Protein AF-T0SAV3-F1 (afdb_monomer_lite)

Foldseek 3Di:
DDDDPDPDDDDPPPCVVVVVVVVVVVVVVVCVVPPDDPPPPPPVVVVPDDDDDDDDDDDDDDDDPPPPVVPDDPVRVVVCCVVVVPDDPVRVVVVVVVVVVVVVVVVVVVVVVVCVVVVVVVVVVVVVVVVVVVVVVVVVVVVVVVVVQLVVLLVLCVVVVHHSVCSVVQDDPHSVVSVVVVVVVVVVVVVVVVVVVVVVVVVCVVVPPLNVDDPDDLDQVVPDDPVVLVVCCVSPVPSSVSNVD

Organism: NCBI:txid1234876

InterPro domains:
  IPR025580 Capsid assembly scaffolding protein Gp46 [PF14265] (87-203)

Secondary structure (DSSP, 8-state):
-----------TTSSHHHHHHHHHHHHHHHHHHHSS------GGGGT-SS------------PPP---GGG--HHHHHHHHHHHT---HHHHHHHHHHHHHHHHHHHHHHHHHHHHHHHHHHHHHHHHHHHHHHHHHHHHHHHHHHHHHHHHHHHHHHHTT--GGGGGG---SSHHHHHHHHHHHHHHHHHHHHHHHHHHHHHHHHS-TTTTS-SSS---GGGS-HHHHHHHHHH-HHHHHHH--

pLDDT: mean 70.03, std 15.67, range [27.62, 93.19]

Structure (mmCIF, N/CA/C/O backbone):
data_AF-T0SAV3-F1
#
_entry.id   AF-T0SAV3-F1
#
loop_
_atom_site.group_PDB
_atom_site.id
_atom_site.type_symbol
_atom_site.label_atom_id
_atom_site.label_alt_id
_atom_site.label_comp_id
_atom_site.label_asym_id
_atom_site.label_entity_id
_atom_site.label_seq_id
_atom_site.pdbx_PDB_ins_code
_atom_site.Cartn_x
_atom_site.Cartn_y
_atom_site.Cartn_z
_atom_site.occupancy
_atom_site.B_iso_or_equiv
_atom_site.auth_seq_id
_atom_site.auth_comp_id
_atom_site.auth_asym_id
_atom_site.auth_atom_id
_atom_site.pdbx_PDB_model_num
ATOM 1 N N . MET A 1 1 ? -13.017 51.817 29.948 1.00 38.75 1 MET A N 1
ATOM 2 C CA . MET A 1 1 ? -13.031 50.811 28.858 1.00 38.75 1 MET A CA 1
ATOM 3 C C . MET A 1 1 ? -13.443 49.477 29.473 1.00 38.75 1 MET A C 1
ATOM 5 O O . MET A 1 1 ? -12.659 48.890 30.193 1.00 38.75 1 MET A O 1
ATOM 9 N N . SER A 1 2 ? -14.745 49.240 29.625 1.00 41.31 2 SER A N 1
ATOM 10 C CA . SER A 1 2 ? -15.648 48.499 28.721 1.00 41.31 2 SER A CA 1
ATOM 11 C C . SER A 1 2 ? -15.363 46.994 28.669 1.00 41.31 2 SER A C 1
ATOM 13 O O . SER A 1 2 ? -14.492 46.542 27.931 1.00 41.31 2 SER A O 1
ATOM 15 N N . LYS A 1 3 ? -16.150 46.262 29.469 1.00 46.09 3 LYS A N 1
ATOM 16 C CA . LYS A 1 3 ? -16.328 44.805 29.471 1.00 46.09 3 LYS A CA 1
ATOM 17 C C . LYS A 1 3 ? -16.738 44.312 28.081 1.00 46.09 3 LYS A C 1
ATOM 19 O O . LYS A 1 3 ? -17.544 44.978 27.432 1.00 46.09 3 LYS A O 1
ATOM 24 N N . ARG A 1 4 ? -16.239 43.145 27.672 1.00 42.16 4 ARG A N 1
ATOM 25 C CA . ARG A 1 4 ? -16.839 42.305 26.627 1.00 42.16 4 ARG A CA 1
ATOM 26 C C . ARG A 1 4 ? -16.693 40.841 27.029 1.00 42.16 4 ARG A C 1
ATOM 28 O O . ARG A 1 4 ? -15.650 40.233 26.817 1.00 42.16 4 ARG A O 1
ATOM 35 N N . ASP A 1 5 ? -17.750 40.345 27.659 1.00 45.53 5 ASP A N 1
ATOM 36 C CA . ASP A 1 5 ? -18.072 38.930 27.777 1.00 45.53 5 ASP A CA 1
ATOM 37 C C . ASP A 1 5 ? -18.790 38.533 26.481 1.00 45.53 5 ASP A C 1
ATOM 39 O O . ASP A 1 5 ? -19.964 38.849 26.304 1.00 45.53 5 ASP A O 1
ATOM 43 N N . ASP A 1 6 ? -18.083 37.886 25.556 1.00 43.38 6 ASP A N 1
ATOM 44 C CA . ASP A 1 6 ? -18.657 37.390 24.300 1.00 43.38 6 ASP A CA 1
ATOM 45 C C . ASP A 1 6 ? -18.672 35.850 24.303 1.00 43.38 6 ASP A C 1
ATOM 47 O O . ASP A 1 6 ? -17.954 35.199 23.544 1.00 43.38 6 ASP A O 1
ATOM 51 N N . THR A 1 7 ? -19.511 35.235 25.144 1.00 46.81 7 THR A N 1
ATOM 52 C CA . THR A 1 7 ? -19.931 33.838 24.946 1.00 46.81 7 THR A CA 1
ATOM 53 C C . THR A 1 7 ? -21.217 33.827 24.127 1.00 46.81 7 THR A C 1
ATOM 55 O O . THR A 1 7 ? -22.335 33.957 24.621 1.00 46.81 7 THR A O 1
ATOM 58 N N . LYS A 1 8 ? -21.044 33.696 22.809 1.00 46.84 8 LYS A N 1
ATOM 59 C CA . LYS A 1 8 ? -22.135 33.462 21.861 1.00 46.84 8 LYS A CA 1
ATOM 60 C C . LYS A 1 8 ? -22.921 32.210 22.265 1.00 46.84 8 LYS A C 1
ATOM 62 O O . LYS A 1 8 ? -22.448 31.089 22.110 1.00 46.84 8 LYS A O 1
ATOM 67 N N . SER A 1 9 ? -24.148 32.436 22.725 1.00 49.84 9 SER A N 1
ATOM 68 C CA . SER A 1 9 ? -25.248 31.475 22.735 1.00 49.84 9 SER A CA 1
ATOM 69 C C . SER A 1 9 ? -25.452 30.925 21.320 1.00 49.84 9 SER A C 1
ATOM 71 O O . SER A 1 9 ? -25.972 31.612 20.442 1.00 49.84 9 SER A O 1
ATOM 73 N N . PHE A 1 10 ? -25.000 29.698 21.081 1.00 37.44 10 PHE A N 1
ATOM 74 C CA . PHE A 1 10 ? -25.354 28.919 19.901 1.00 37.44 10 PHE A CA 1
ATOM 75 C C . PHE A 1 10 ? -25.814 27.540 20.371 1.00 37.44 10 PHE A C 1
ATOM 77 O O . PHE A 1 10 ? -25.027 26.766 20.909 1.00 37.44 10 PHE A O 1
ATOM 84 N N . GLY A 1 11 ? -27.091 27.229 20.139 1.00 47.25 11 GLY A N 1
ATOM 85 C CA . GLY A 1 11 ? -27.515 25.838 19.970 1.00 47.25 11 GLY A CA 1
ATOM 86 C C .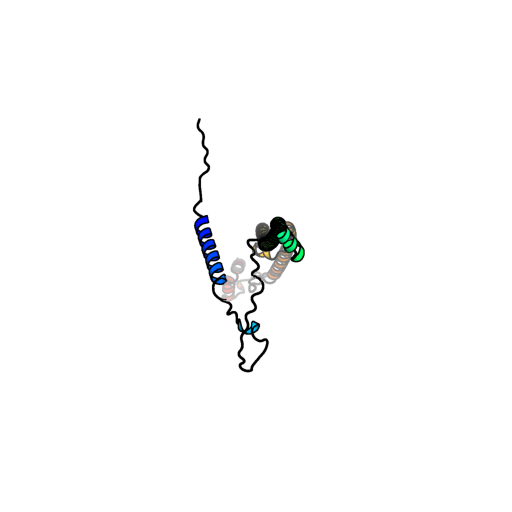 GLY A 1 11 ? -28.356 25.196 21.073 1.00 47.25 11 GLY A C 1
ATOM 87 O O . GLY A 1 11 ? -28.215 23.999 21.294 1.00 47.25 11 GLY A O 1
ATOM 88 N N . SER A 1 12 ? -29.301 25.905 21.702 1.00 48.38 12 SER A N 1
ATOM 89 C CA . SER A 1 12 ? -30.394 25.236 22.442 1.00 48.38 12 SER A CA 1
ATOM 90 C C . SER A 1 12 ? -31.359 24.448 21.530 1.00 48.38 12 SER A C 1
ATOM 92 O O . SER A 1 12 ? -32.160 23.659 22.020 1.00 48.38 12 SER A O 1
ATOM 94 N N . ALA A 1 13 ? -31.254 24.597 20.203 1.00 53.56 13 ALA A N 1
ATOM 95 C CA . ALA A 1 13 ? -32.192 24.046 19.221 1.00 53.56 13 ALA A CA 1
ATOM 96 C C . ALA A 1 13 ? -31.898 22.606 18.729 1.00 53.56 13 ALA A C 1
ATOM 98 O O . ALA A 1 13 ? -32.667 22.078 17.932 1.00 53.56 13 ALA A O 1
ATOM 99 N N . SER A 1 14 ? -30.814 21.948 19.165 1.00 56.56 14 SER A N 1
ATOM 100 C CA . SER A 1 14 ? -30.408 20.638 18.599 1.00 56.56 14 SER A CA 1
ATOM 101 C C . SER A 1 14 ? -30.874 19.411 19.409 1.00 56.56 14 SER A C 1
ATOM 103 O O . SER A 1 14 ? -30.862 18.287 18.916 1.00 56.56 14 SER A O 1
ATOM 105 N N . ILE A 1 15 ? -31.324 19.596 20.658 1.00 56.03 15 ILE A N 1
ATOM 106 C CA . ILE A 1 15 ? -31.590 18.476 21.589 1.00 56.03 15 ILE A CA 1
ATOM 107 C C . ILE A 1 15 ? -33.092 18.140 21.699 1.00 56.03 15 ILE A C 1
ATOM 109 O O . ILE A 1 15 ? -33.460 17.015 22.036 1.00 56.03 15 ILE A O 1
ATOM 113 N N . GLU A 1 16 ? -33.985 19.078 21.375 1.00 67.38 16 GLU A N 1
ATOM 114 C CA . GLU A 1 16 ? -35.442 18.861 21.389 1.00 67.38 16 GLU A CA 1
ATOM 115 C C . GLU A 1 16 ? -35.936 17.699 20.505 1.00 67.38 16 GLU A C 1
ATOM 117 O O . GLU A 1 16 ? -36.735 16.893 20.997 1.00 67.38 16 GLU A O 1
ATOM 122 N N . PRO A 1 17 ? -35.471 17.523 19.248 1.00 66.12 17 PRO A N 1
ATOM 123 C CA . PRO A 1 17 ? -35.934 16.405 18.427 1.00 66.12 17 PRO A CA 1
ATOM 124 C C . PRO A 1 17 ? -35.502 15.047 18.997 1.00 66.12 17 PRO A C 1
ATOM 126 O O . PRO A 1 17 ? -36.269 14.087 18.928 1.00 66.12 17 PRO A O 1
ATOM 129 N N . LEU A 1 18 ? -34.325 14.969 19.626 1.00 64.06 18 LEU A N 1
ATOM 130 C CA . LEU A 1 18 ? -33.823 13.749 20.264 1.00 64.06 18 LEU A CA 1
ATOM 131 C C . LEU A 1 18 ? -34.593 13.412 21.547 1.00 64.06 18 LEU A C 1
ATOM 133 O O . LEU A 1 18 ? -34.939 12.252 21.764 1.00 64.06 18 LEU A O 1
ATOM 137 N N . LYS A 1 19 ? -34.950 14.419 22.355 1.00 69.88 19 LYS A N 1
ATOM 138 C CA . LYS A 1 19 ? -35.806 14.231 23.540 1.00 69.88 19 LYS A CA 1
ATOM 139 C C . LYS A 1 19 ? -37.188 13.701 23.157 1.00 69.88 19 LYS A C 1
ATOM 141 O O . LYS A 1 19 ? -37.657 12.737 23.752 1.00 69.88 19 LYS A O 1
ATOM 146 N N . LYS A 1 20 ? -37.791 14.257 22.102 1.00 75.75 20 LYS A N 1
ATOM 147 C CA . LYS A 1 20 ? -39.094 13.812 21.582 1.00 75.75 20 LYS A CA 1
ATOM 148 C C . LYS A 1 20 ? -39.050 12.393 21.003 1.00 75.75 20 LYS A C 1
ATOM 150 O O . LYS A 1 20 ? -40.026 11.655 21.115 1.00 75.75 20 LYS A O 1
ATOM 155 N N . GLN A 1 21 ? -37.934 12.001 20.385 1.00 69.12 21 GLN A N 1
ATOM 156 C CA . GLN A 1 21 ? -37.723 10.624 19.925 1.00 69.12 21 GLN A CA 1
ATOM 157 C C . GLN A 1 21 ? -37.589 9.650 21.100 1.00 69.12 21 GLN A C 1
ATOM 159 O O . GLN A 1 21 ? -38.245 8.611 21.106 1.00 69.12 21 GLN A O 1
ATOM 164 N N . LEU A 1 22 ? -36.817 10.006 22.130 1.00 72.44 22 LEU A N 1
ATOM 165 C CA . LEU A 1 22 ? -36.647 9.168 23.317 1.00 72.44 22 LEU A CA 1
ATOM 166 C C . LEU A 1 22 ? -37.967 8.970 24.078 1.00 72.44 22 LEU A C 1
ATOM 168 O O . LEU A 1 22 ? -38.277 7.860 24.501 1.00 72.44 22 LEU A O 1
ATOM 172 N N . GLU A 1 23 ? -38.781 10.018 24.190 1.00 78.75 23 GLU A N 1
ATOM 173 C CA . GLU A 1 23 ? -40.091 9.969 24.849 1.00 78.75 23 GLU A CA 1
ATOM 174 C C . GLU A 1 23 ? -41.093 9.087 24.080 1.00 78.75 23 GLU A C 1
ATOM 176 O O . GLU A 1 23 ? -41.815 8.286 24.677 1.00 78.75 23 GLU A O 1
ATOM 181 N N . ARG A 1 24 ? -41.068 9.130 22.739 1.00 77.81 24 ARG A N 1
ATOM 182 C CA . ARG A 1 24 ? -41.840 8.206 21.886 1.00 77.81 24 ARG A CA 1
ATOM 183 C C . ARG A 1 24 ? -41.407 6.753 22.060 1.00 77.81 24 ARG A C 1
ATOM 185 O O . ARG A 1 24 ? -42.265 5.878 22.151 1.00 77.81 24 ARG A O 1
ATOM 192 N N . ILE A 1 25 ? -40.100 6.495 22.120 1.00 76.81 25 ILE A N 1
ATOM 193 C CA . ILE A 1 25 ? -39.550 5.148 22.330 1.00 76.81 25 ILE A CA 1
ATOM 194 C C . ILE A 1 25 ? -39.958 4.615 23.708 1.00 76.81 25 ILE A C 1
ATOM 196 O O . ILE A 1 25 ? -40.375 3.462 23.819 1.00 76.81 25 ILE A O 1
ATOM 200 N N . ASN A 1 26 ? -39.901 5.451 24.746 1.00 71.75 26 ASN A N 1
ATOM 201 C CA . ASN A 1 26 ? -40.255 5.036 26.100 1.00 71.75 26 ASN A CA 1
ATOM 202 C C . ASN A 1 26 ? -41.758 4.724 26.222 1.00 71.75 26 ASN A C 1
ATOM 204 O O . ASN A 1 26 ? -42.129 3.678 26.752 1.00 71.75 26 ASN A O 1
ATOM 208 N N . ASN A 1 27 ? -42.625 5.553 25.627 1.00 71.12 27 ASN A N 1
ATOM 209 C CA . ASN A 1 27 ? -44.072 5.312 25.617 1.00 71.12 27 ASN A CA 1
ATOM 210 C C . ASN A 1 27 ? -44.464 4.064 24.809 1.00 71.12 27 ASN A C 1
ATOM 212 O O . ASN A 1 27 ? -45.367 3.334 25.211 1.00 71.12 27 ASN A O 1
ATOM 216 N N . MET A 1 28 ? -43.768 3.776 23.705 1.00 67.69 28 MET A N 1
ATOM 217 C CA . MET A 1 28 ? -43.987 2.552 22.925 1.00 67.69 28 MET A CA 1
ATOM 218 C C . MET A 1 28 ? -43.574 1.302 23.715 1.00 67.69 28 MET A C 1
ATOM 220 O O . MET A 1 28 ? -44.277 0.298 23.693 1.00 67.69 28 MET A O 1
ATOM 224 N N . LYS A 1 29 ? -42.472 1.377 24.473 1.00 63.75 29 LYS A N 1
ATOM 225 C CA . LYS A 1 29 ? -41.996 0.273 25.317 1.00 63.75 29 LYS A CA 1
ATOM 226 C C . LYS A 1 29 ? -42.945 -0.002 26.489 1.00 63.75 29 LYS A C 1
ATOM 228 O O . LYS A 1 29 ? -43.212 -1.163 26.778 1.00 63.75 29 LYS A O 1
ATOM 233 N N . ILE A 1 30 ? -43.513 1.044 27.100 1.00 59.56 30 ILE A N 1
ATOM 234 C CA . ILE A 1 30 ? -44.546 0.926 28.145 1.00 59.56 30 ILE A CA 1
ATOM 235 C C . ILE A 1 30 ? -45.839 0.320 27.577 1.00 59.56 30 ILE A C 1
ATOM 237 O O . ILE A 1 30 ? -46.413 -0.568 28.199 1.00 59.56 30 ILE A O 1
ATOM 241 N N . ALA A 1 31 ? -46.275 0.724 26.378 1.00 56.22 31 ALA A N 1
ATOM 242 C CA . ALA A 1 31 ? -47.458 0.144 25.736 1.00 56.22 31 ALA A CA 1
ATOM 243 C C . ALA A 1 31 ? -47.287 -1.357 25.429 1.00 56.22 31 ALA A C 1
ATOM 245 O O . ALA A 1 31 ? -48.221 -2.130 25.628 1.00 56.22 31 ALA A O 1
ATOM 246 N N . THR A 1 32 ? -46.088 -1.786 25.023 1.00 54.31 32 THR A N 1
ATOM 247 C CA . THR A 1 32 ? -45.762 -3.206 24.801 1.00 54.31 32 THR A CA 1
ATOM 248 C C . THR A 1 32 ? -45.633 -4.001 26.108 1.00 54.31 32 THR A C 1
ATOM 250 O O . THR A 1 32 ? -45.917 -5.192 26.122 1.00 54.31 32 THR A O 1
ATOM 253 N N . LEU A 1 33 ? -45.239 -3.363 27.217 1.00 52.44 33 LEU A N 1
ATOM 254 C CA . LEU A 1 33 ? -45.164 -3.987 28.548 1.00 52.44 33 LEU A CA 1
ATOM 255 C C . LEU A 1 33 ? -46.521 -4.056 29.271 1.00 52.44 33 LEU A C 1
ATOM 257 O O . LEU A 1 33 ? -46.709 -4.922 30.120 1.00 52.44 33 LEU A O 1
ATOM 261 N N . CYS A 1 34 ? -47.469 -3.173 28.940 1.00 51.41 34 CYS A N 1
ATOM 262 C CA . CYS A 1 34 ? -48.796 -3.125 29.566 1.00 51.41 34 CYS A CA 1
ATOM 263 C C . CYS A 1 34 ? -49.936 -3.678 28.687 1.00 51.41 34 CYS A C 1
ATOM 265 O O . CYS A 1 34 ? -51.061 -3.809 29.168 1.00 51.41 34 CYS A O 1
ATOM 267 N N . GLY A 1 35 ? -49.674 -4.027 27.426 1.00 56.31 35 GLY A N 1
ATOM 268 C CA . GLY A 1 35 ? -50.629 -4.682 26.533 1.00 56.31 35 GLY A CA 1
ATOM 269 C C . GLY A 1 35 ? -50.331 -6.174 26.384 1.00 56.31 35 GLY A C 1
ATOM 270 O O . GLY A 1 35 ? -49.349 -6.533 25.751 1.00 56.31 35 GLY A O 1
ATOM 271 N N . ASN A 1 36 ? -51.230 -7.020 26.898 1.00 56.16 36 ASN A N 1
ATOM 272 C CA . ASN A 1 36 ? -51.283 -8.488 26.763 1.00 56.16 36 ASN A CA 1
ATOM 273 C C . ASN A 1 36 ? -50.499 -9.343 27.773 1.00 56.16 36 ASN A C 1
ATOM 275 O O . ASN A 1 36 ? -49.645 -10.138 27.400 1.00 56.16 36 ASN A O 1
ATOM 279 N N . SER A 1 37 ? -50.962 -9.345 29.024 1.00 51.62 37 SER A N 1
ATOM 280 C CA . SER A 1 37 ? -51.216 -10.606 29.746 1.00 51.62 37 SER A CA 1
ATOM 281 C C . SER A 1 37 ? -52.079 -10.331 30.976 1.00 51.62 37 SER A C 1
ATOM 283 O O . SER A 1 37 ? -51.612 -10.333 32.114 1.00 51.62 37 SER A O 1
ATOM 285 N N . LEU A 1 38 ? -53.366 -10.076 30.747 1.00 53.28 38 LEU A N 1
ATOM 286 C CA . LEU A 1 38 ? -54.377 -10.196 31.792 1.00 53.28 38 LEU A CA 1
ATOM 287 C C . LEU A 1 38 ? -54.458 -11.696 32.111 1.00 53.28 38 LEU A C 1
ATOM 289 O O . LEU A 1 38 ? -55.143 -12.447 31.417 1.00 53.28 38 LEU A O 1
ATOM 293 N N . LEU A 1 39 ? -53.632 -12.151 33.058 1.00 59.75 39 LEU A N 1
ATOM 294 C CA . LEU A 1 39 ? -53.583 -13.539 33.506 1.00 59.75 39 LEU A CA 1
ATOM 295 C C . LEU A 1 39 ? -55.005 -13.946 33.911 1.00 59.75 39 LEU A C 1
ATOM 297 O O . LEU A 1 39 ? -55.529 -13.475 34.920 1.00 59.75 39 LEU A O 1
ATOM 301 N N . LYS A 1 40 ? -55.650 -14.802 33.110 1.00 57.62 40 LYS A N 1
ATOM 302 C CA . LYS A 1 40 ? -56.862 -15.514 33.522 1.00 57.62 40 LYS A CA 1
ATOM 303 C C . LYS A 1 40 ? -56.452 -16.446 34.660 1.00 57.62 40 LYS A C 1
ATOM 305 O O . LYS A 1 40 ? -55.986 -17.556 34.418 1.00 57.62 40 LYS A O 1
ATOM 310 N N . LEU A 1 41 ? -56.577 -15.968 35.895 1.00 64.31 41 LEU A N 1
ATOM 311 C CA . LEU A 1 41 ? -56.450 -16.804 37.080 1.00 64.31 41 LEU A CA 1
ATOM 312 C C . LEU A 1 41 ? -57.581 -17.844 37.035 1.00 64.31 41 LEU A C 1
ATOM 314 O O . LEU A 1 41 ? -58.747 -17.510 37.238 1.00 64.31 41 LEU A O 1
ATOM 318 N N . ASN A 1 42 ? -57.251 -19.103 36.749 1.00 58.50 42 ASN A N 1
ATOM 319 C CA . ASN A 1 42 ? -58.175 -20.215 36.951 1.00 58.50 42 ASN A CA 1
ATOM 320 C C . ASN A 1 42 ? -58.228 -20.519 38.452 1.00 58.50 42 ASN A C 1
ATOM 322 O O . ASN A 1 42 ? -57.499 -21.369 38.954 1.00 58.50 42 ASN A O 1
ATOM 326 N N . LEU A 1 43 ? -59.107 -19.815 39.170 1.00 67.31 43 LEU A N 1
ATOM 327 C CA . LEU A 1 43 ? -59.364 -20.016 40.605 1.00 67.31 43 LEU A CA 1
ATOM 328 C C . LEU A 1 43 ? -59.849 -21.443 40.945 1.00 67.31 43 LEU A C 1
ATOM 330 O O . LEU A 1 43 ? -59.882 -21.821 42.109 1.00 67.31 43 LEU A O 1
ATOM 334 N N . GLN A 1 44 ? -60.192 -22.247 39.935 1.00 64.75 44 GLN A N 1
ATOM 335 C CA . GLN A 1 44 ? -60.661 -23.625 40.085 1.00 64.75 44 GLN A CA 1
ATOM 336 C C . GLN A 1 44 ? -59.561 -24.615 40.503 1.00 64.75 44 GLN A C 1
ATOM 338 O O . GLN A 1 44 ? -59.883 -25.645 41.078 1.00 64.75 44 GLN A O 1
ATOM 343 N N . GLN A 1 45 ? -58.271 -24.303 40.314 1.00 58.16 45 GLN A N 1
ATOM 344 C CA . GLN A 1 45 ? -57.182 -25.197 40.750 1.00 58.16 45 GLN A CA 1
ATOM 345 C C . GLN A 1 45 ? -56.911 -25.185 42.263 1.00 58.16 45 GLN A C 1
ATOM 347 O O . GLN A 1 45 ? -56.143 -26.012 42.743 1.00 58.16 45 GLN A O 1
ATOM 352 N N . PHE A 1 46 ? -57.542 -24.283 43.020 1.00 61.97 46 PHE A N 1
ATOM 353 C CA . PHE A 1 46 ? -57.433 -24.246 44.483 1.00 61.97 46 PHE A CA 1
ATOM 354 C C . PHE A 1 46 ? -58.665 -24.820 45.202 1.00 61.97 46 PHE A C 1
ATOM 356 O O . PHE A 1 46 ? -58.658 -24.895 46.426 1.00 61.97 46 PHE A O 1
ATOM 363 N N . ALA A 1 47 ? -59.706 -25.228 44.465 1.00 55.38 47 ALA A N 1
ATOM 364 C CA . ALA A 1 47 ? -60.945 -25.776 45.026 1.00 55.38 47 ALA A CA 1
ATOM 365 C C . ALA A 1 47 ? -61.114 -27.289 44.802 1.00 55.38 47 ALA A C 1
ATOM 367 O O . ALA A 1 47 ? -62.047 -27.874 45.340 1.00 55.38 47 ALA A O 1
ATOM 368 N N . GLU A 1 48 ? -60.231 -27.948 44.045 1.00 50.41 48 GLU A N 1
ATOM 369 C CA . GLU A 1 48 ? -60.306 -29.398 43.826 1.00 50.41 48 GLU A CA 1
ATOM 370 C C . GLU A 1 48 ? -59.538 -30.154 44.917 1.00 50.41 48 GLU A C 1
ATOM 372 O O . GLU A 1 48 ? -58.513 -30.797 44.707 1.00 50.41 48 GLU A O 1
ATOM 377 N N . GLY A 1 49 ? -60.058 -30.018 46.130 1.00 44.84 49 GLY A N 1
ATOM 378 C CA . GLY A 1 49 ? -59.871 -30.964 47.208 1.00 44.84 49 GLY A CA 1
ATOM 379 C C . GLY A 1 49 ? -61.257 -31.388 47.666 1.00 44.84 49 GLY A C 1
ATOM 380 O O . GLY A 1 49 ? -61.906 -30.628 48.372 1.00 44.84 49 GL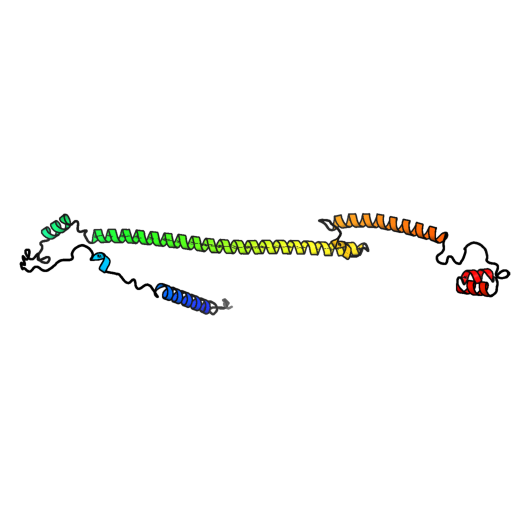Y A O 1
ATOM 381 N N . GLN A 1 50 ? -61.640 -32.610 47.286 1.00 36.00 50 GLN A N 1
ATOM 382 C CA . GLN A 1 50 ? -62.715 -33.405 47.883 1.00 36.00 50 GLN A CA 1
ATOM 383 C C . GLN A 1 50 ? -64.173 -33.094 47.449 1.00 36.00 50 GLN A C 1
ATOM 385 O O . GLN A 1 50 ? -64.687 -31.994 47.598 1.00 36.00 50 GLN A O 1
ATOM 390 N N . GLU A 1 51 ? -64.827 -34.185 47.022 1.00 35.56 51 GLU A N 1
ATOM 391 C CA . GLU A 1 51 ? -66.271 -34.488 47.040 1.00 35.56 51 GLU A CA 1
ATOM 392 C C . GLU A 1 51 ? -67.169 -34.131 45.840 1.00 35.56 51 GLU A C 1
ATOM 394 O O . GLU A 1 51 ? -67.691 -33.033 45.671 1.00 35.56 51 GLU A O 1
ATOM 399 N N . GLY A 1 52 ? -67.501 -35.184 45.083 1.00 35.78 52 GLY A N 1
ATOM 400 C CA . GLY A 1 52 ? -68.904 -35.440 44.782 1.00 35.78 52 GLY A CA 1
ATOM 401 C C . GLY A 1 52 ? -69.613 -36.032 46.007 1.00 35.78 52 GLY A C 1
ATOM 402 O O . GLY A 1 52 ? -69.015 -36.827 46.728 1.00 35.78 52 GLY A O 1
ATOM 403 N N . GLY A 1 53 ? -70.891 -35.685 46.183 1.00 29.61 53 GLY A N 1
ATOM 404 C CA . GLY A 1 53 ? -71.828 -36.424 47.039 1.00 29.61 53 GLY A CA 1
ATOM 405 C C . GLY A 1 53 ? -72.620 -35.588 48.049 1.00 29.61 53 GLY A C 1
ATOM 406 O O . GLY A 1 53 ? -72.145 -35.328 49.139 1.00 29.61 53 GLY A O 1
ATOM 407 N N . GLU A 1 54 ? -73.844 -35.227 47.652 1.00 32.88 54 GLU A N 1
ATOM 408 C CA . GLU A 1 54 ? -75.084 -35.075 48.443 1.00 32.88 54 GLU A CA 1
ATOM 409 C C . GLU A 1 54 ? -75.073 -34.555 49.903 1.00 32.88 54 GLU A C 1
ATOM 411 O O . GLU A 1 54 ? -74.695 -35.236 50.846 1.00 32.88 54 GLU A O 1
ATOM 416 N N . GLY A 1 55 ? -75.718 -33.393 50.077 1.00 31.98 55 GLY A N 1
ATOM 417 C CA . GLY A 1 55 ? -76.902 -33.191 50.932 1.00 31.98 55 GLY A CA 1
ATOM 418 C C . GLY A 1 55 ? -76.913 -33.710 52.380 1.00 31.98 55 GLY A C 1
ATOM 419 O O . GLY A 1 55 ? -77.192 -34.876 52.631 1.00 31.98 55 GLY A O 1
ATOM 420 N N . GLY A 1 56 ? -76.849 -32.784 53.344 1.00 27.62 56 GLY A N 1
ATOM 421 C CA . GLY A 1 56 ? -77.211 -33.041 54.743 1.00 27.62 56 GLY A CA 1
ATOM 422 C C . GLY A 1 56 ? -77.360 -31.755 55.561 1.00 27.62 56 GLY A C 1
ATOM 423 O O . GLY A 1 56 ? -76.456 -30.930 55.600 1.00 27.62 56 GLY A O 1
ATOM 424 N N . ALA A 1 57 ? -78.531 -31.575 56.173 1.00 31.66 57 ALA A N 1
ATOM 425 C CA . ALA A 1 57 ? -78.956 -30.417 56.961 1.00 31.66 57 ALA A CA 1
ATOM 426 C C . ALA A 1 57 ? -78.460 -30.435 58.426 1.00 31.66 57 ALA A C 1
ATOM 428 O O . ALA A 1 57 ? -78.171 -31.500 58.962 1.00 31.66 57 ALA A O 1
ATOM 429 N N . GLY A 1 58 ? -78.513 -29.274 59.099 1.00 27.67 58 GLY A N 1
ATOM 430 C CA . GLY A 1 58 ? -78.524 -29.159 60.572 1.00 27.67 58 GLY A CA 1
ATOM 431 C C . GLY A 1 58 ? -77.409 -28.270 61.133 1.00 27.67 58 GLY A C 1
ATOM 432 O O . GLY A 1 58 ? -76.260 -28.677 61.166 1.00 27.67 58 GLY A O 1
ATOM 433 N N . THR A 1 59 ? -77.682 -26.990 61.413 1.00 28.83 59 THR A N 1
ATOM 434 C CA . THR A 1 59 ? -77.990 -26.434 62.757 1.00 28.83 59 THR A CA 1
ATOM 435 C C . THR A 1 59 ? -76.828 -26.450 63.747 1.00 28.83 59 THR A C 1
ATOM 437 O O . THR A 1 59 ? -76.330 -27.515 64.086 1.00 28.83 59 THR A O 1
ATOM 440 N N . GLY A 1 60 ? -76.534 -25.290 64.341 1.00 31.81 60 GLY A N 1
ATOM 441 C CA . GLY A 1 60 ? -75.884 -25.247 65.654 1.00 31.81 60 GLY A CA 1
ATOM 442 C C . GLY A 1 60 ? -74.758 -24.239 65.760 1.00 31.81 60 GLY A C 1
ATOM 443 O O . GLY A 1 60 ? -73.590 -24.596 65.778 1.00 31.81 60 GLY A O 1
ATOM 444 N N . GLN A 1 61 ? -75.138 -22.972 65.842 1.00 35.44 61 GLN A N 1
ATOM 445 C CA . GLN A 1 61 ? -74.303 -21.888 66.324 1.00 35.44 61 GLN A CA 1
ATOM 446 C C . GLN A 1 61 ? -73.948 -22.136 67.797 1.00 35.44 61 GLN A C 1
ATOM 448 O O . GLN A 1 61 ? -74.818 -22.044 68.656 1.00 35.44 61 GLN A O 1
ATOM 453 N N . GLU A 1 62 ? -72.678 -22.392 68.090 1.00 33.53 62 GLU A N 1
ATOM 454 C CA . GLU A 1 62 ? -72.099 -22.029 69.381 1.00 33.53 62 GLU A CA 1
ATOM 455 C C . GLU A 1 62 ? -71.138 -20.877 69.121 1.00 33.53 62 GLU A C 1
ATOM 457 O O . GLU A 1 62 ? -70.026 -21.049 68.629 1.00 33.53 62 GLU A O 1
ATOM 462 N N . THR A 1 63 ? -71.625 -19.666 69.381 1.00 36.41 63 THR A N 1
ATOM 463 C CA . THR A 1 63 ? -70.784 -18.483 69.535 1.00 36.41 63 THR A CA 1
ATOM 464 C C . THR A 1 63 ? -69.790 -18.754 70.666 1.00 36.41 63 THR A C 1
ATOM 466 O O . THR A 1 63 ? -70.228 -18.931 71.808 1.00 36.41 63 THR A O 1
ATOM 469 N N . PRO A 1 64 ? -68.473 -18.767 70.394 1.00 52.25 64 PRO A N 1
ATOM 470 C CA . PRO A 1 64 ? -67.472 -18.621 71.440 1.00 52.25 64 PRO A CA 1
ATOM 471 C C . PRO A 1 64 ? -67.734 -17.291 72.166 1.00 52.25 64 PRO A C 1
ATOM 473 O O . PRO A 1 64 ? -68.311 -16.388 71.551 1.00 52.25 64 PRO A O 1
ATOM 476 N N . PRO A 1 65 ? -67.347 -17.143 73.444 1.00 56.84 65 PRO A N 1
ATOM 477 C CA . PRO A 1 65 ? -67.498 -15.876 74.157 1.00 56.84 65 PRO A CA 1
ATOM 478 C C . PRO A 1 65 ? -66.990 -14.735 73.269 1.00 56.84 65 PRO A C 1
ATOM 480 O O . PRO A 1 65 ? -65.884 -14.840 72.737 1.00 56.84 65 PRO A O 1
ATOM 483 N N . GLU A 1 66 ? -67.811 -13.696 73.059 1.00 52.50 66 GLU A N 1
ATOM 484 C CA . GLU A 1 66 ? -67.409 -12.510 72.300 1.00 52.50 66 GLU A CA 1
ATOM 485 C C . GLU A 1 66 ? -66.107 -11.980 72.897 1.00 52.50 66 GLU A C 1
ATOM 487 O O . GLU A 1 66 ? -66.075 -11.385 73.979 1.00 52.50 66 GLU A O 1
ATOM 492 N N . PHE A 1 67 ? -65.011 -12.237 72.190 1.00 54.06 67 PHE A N 1
ATOM 493 C CA . PHE A 1 67 ? -63.733 -11.623 72.464 1.00 54.06 67 PHE A CA 1
ATOM 494 C C . PHE A 1 67 ? -63.868 -10.153 72.076 1.00 54.06 67 PHE A C 1
ATOM 496 O O . PHE A 1 67 ? -63.730 -9.782 70.912 1.00 54.06 67 PHE A O 1
ATOM 503 N N . ASN A 1 68 ? -64.202 -9.319 73.055 1.00 58.44 68 ASN A N 1
ATOM 504 C CA . ASN A 1 68 ? -64.194 -7.876 72.887 1.00 58.44 68 ASN A CA 1
ATOM 505 C C . ASN A 1 68 ? -62.736 -7.405 72.854 1.00 58.44 68 ASN A C 1
ATOM 507 O O . ASN A 1 68 ? -62.144 -7.117 73.893 1.00 58.44 68 ASN A O 1
ATOM 511 N N . ALA A 1 69 ? -62.161 -7.345 71.649 1.00 61.34 69 ALA A N 1
ATOM 512 C CA . ALA A 1 69 ? -60.796 -6.870 71.417 1.00 61.34 69 ALA A CA 1
ATOM 513 C C . ALA A 1 69 ? -60.568 -5.434 71.934 1.00 61.34 69 ALA A C 1
ATOM 515 O O . ALA A 1 69 ? -59.446 -5.073 72.274 1.00 61.34 69 ALA A O 1
ATOM 516 N N . ASP A 1 70 ? -61.641 -4.648 72.050 1.00 65.56 70 ASP A N 1
ATOM 517 C CA . ASP A 1 70 ? -61.603 -3.251 72.488 1.00 65.56 70 ASP A CA 1
ATOM 518 C C . ASP A 1 70 ? -61.594 -3.073 74.021 1.00 65.56 70 ASP A C 1
ATOM 520 O O . ASP A 1 70 ? -61.442 -1.953 74.502 1.00 65.56 70 ASP A O 1
ATOM 524 N N . ASN A 1 71 ? -61.755 -4.148 74.808 1.00 58.09 71 ASN A N 1
ATOM 525 C CA . ASN A 1 71 ? -61.811 -4.104 76.281 1.00 58.09 71 ASN A CA 1
ATOM 526 C C . ASN A 1 71 ? -60.756 -5.012 76.943 1.00 58.09 71 ASN A C 1
ATOM 528 O O . ASN A 1 71 ? -60.985 -5.598 78.002 1.00 58.09 71 ASN A O 1
ATOM 532 N N . LEU A 1 72 ? -59.601 -5.164 76.293 1.00 65.75 72 LEU A N 1
ATOM 533 C CA . LEU A 1 72 ? -58.451 -5.878 76.846 1.00 65.75 72 LEU A CA 1
ATOM 534 C C . LEU A 1 72 ? -57.649 -4.943 77.750 1.00 65.75 72 LEU A C 1
ATOM 536 O O . LEU A 1 72 ? -57.283 -3.840 77.348 1.00 65.75 72 LEU A O 1
ATOM 540 N N . THR A 1 73 ? -57.334 -5.399 78.959 1.00 69.81 73 THR A N 1
ATOM 541 C CA . THR A 1 73 ? -56.359 -4.713 79.813 1.00 69.81 73 THR A CA 1
ATOM 542 C C . THR A 1 73 ? -54.951 -4.854 79.229 1.00 69.81 73 THR A C 1
ATOM 544 O O . THR A 1 73 ? -54.643 -5.845 78.560 1.00 69.81 73 THR A O 1
ATOM 547 N N . ASP A 1 74 ? -54.069 -3.889 79.508 1.00 70.56 74 ASP A N 1
ATOM 548 C CA . ASP A 1 74 ? -52.693 -3.851 78.979 1.00 70.56 74 ASP A CA 1
ATOM 549 C C . ASP A 1 74 ? -51.915 -5.163 79.225 1.00 70.56 74 ASP A C 1
ATOM 551 O O . ASP A 1 74 ? -51.112 -5.599 78.399 1.00 70.56 74 ASP A O 1
ATOM 555 N N . GLU A 1 75 ? -52.217 -5.854 80.327 1.00 71.25 75 GLU A N 1
ATOM 556 C CA . GLU A 1 75 ? -51.646 -7.154 80.702 1.00 71.25 75 GLU A CA 1
ATOM 557 C C . GLU A 1 75 ? -52.128 -8.309 79.807 1.00 71.25 75 GLU A C 1
ATOM 559 O O . GLU A 1 75 ? -51.352 -9.202 79.463 1.00 71.25 75 GLU A O 1
ATOM 564 N N . GLN A 1 76 ? -53.394 -8.292 79.377 1.00 71.38 76 GLN A N 1
ATOM 565 C CA . GLN A 1 76 ? -53.937 -9.291 78.452 1.00 71.38 76 GLN A CA 1
ATOM 566 C C . GLN A 1 76 ? -53.404 -9.076 77.034 1.00 71.38 76 GLN A C 1
ATOM 568 O O . GLN A 1 76 ? -53.087 -10.045 76.344 1.00 71.38 76 GLN A O 1
ATOM 573 N N . VAL A 1 77 ? -53.230 -7.817 76.620 1.00 68.31 77 VAL A N 1
ATOM 574 C CA . VAL A 1 77 ? -52.593 -7.470 75.342 1.00 68.31 77 VAL A CA 1
ATOM 575 C C . VAL A 1 77 ? -51.132 -7.925 75.330 1.00 68.31 77 VAL A C 1
ATOM 577 O O . VAL A 1 77 ? -50.696 -8.523 74.347 1.00 68.31 77 VAL A O 1
ATOM 580 N N . ALA A 1 78 ? -50.389 -7.725 76.423 1.00 71.88 78 ALA A N 1
ATOM 581 C CA . ALA A 1 78 ? -49.014 -8.206 76.554 1.00 71.88 78 ALA A CA 1
ATOM 582 C C . ALA A 1 78 ? -48.922 -9.742 76.488 1.00 71.88 78 ALA A C 1
ATOM 584 O O . ALA A 1 78 ? -48.099 -10.275 75.745 1.00 71.88 78 ALA A O 1
ATOM 585 N N . ALA A 1 79 ? -49.818 -10.462 77.174 1.00 73.19 79 ALA A N 1
ATOM 586 C CA . ALA A 1 79 ? -49.864 -11.925 77.131 1.00 73.19 79 ALA A CA 1
ATOM 587 C C . ALA A 1 79 ? -50.230 -12.474 75.738 1.00 73.19 79 ALA A C 1
ATOM 589 O O . ALA A 1 79 ? -49.728 -13.520 75.329 1.00 73.19 79 ALA A O 1
ATOM 590 N N . ILE A 1 80 ? -51.092 -11.782 74.987 1.00 69.50 80 ILE A N 1
ATOM 591 C CA . ILE A 1 80 ? -51.429 -12.140 73.601 1.00 69.50 80 ILE A CA 1
ATOM 592 C C . ILE A 1 80 ? -50.242 -11.848 72.673 1.00 69.50 80 ILE A C 1
ATOM 594 O O . ILE A 1 80 ? -49.887 -12.698 71.857 1.00 69.50 80 ILE A O 1
ATOM 598 N N . LYS A 1 81 ? -49.575 -10.697 72.825 1.00 69.19 81 LYS A N 1
ATOM 599 C CA . LYS A 1 81 ? -48.353 -10.367 72.074 1.00 69.19 81 LYS A CA 1
ATOM 600 C C . LYS A 1 81 ? -47.253 -11.407 72.292 1.00 69.19 81 LYS A C 1
ATOM 602 O O . LYS A 1 81 ? -46.648 -11.855 71.321 1.00 69.19 81 LYS A O 1
ATOM 607 N N . GLU A 1 82 ? -47.059 -11.853 73.532 1.00 73.56 82 GLU A N 1
ATOM 608 C CA . GLU A 1 82 ? -46.082 -12.887 73.885 1.00 73.56 82 GLU A CA 1
ATOM 609 C C . GLU A 1 82 ? -46.471 -14.268 73.332 1.00 73.56 82 GLU A C 1
ATOM 611 O O . GLU A 1 82 ? -45.651 -14.939 72.705 1.00 73.56 82 GLU A O 1
ATOM 616 N N . LYS A 1 83 ? -47.736 -14.687 73.486 1.00 70.38 83 LYS A N 1
ATOM 617 C CA . LYS A 1 83 ? -48.205 -16.008 73.026 1.00 70.38 83 LYS A CA 1
ATOM 618 C C . LYS A 1 83 ? -48.256 -16.158 71.508 1.00 70.38 83 LYS A C 1
ATOM 620 O O . LYS A 1 83 ? -48.047 -17.262 71.011 1.00 70.38 83 LYS A O 1
ATOM 625 N N . PHE A 1 84 ? -48.548 -15.082 70.780 1.00 68.62 84 PHE A N 1
ATOM 626 C CA . PHE A 1 84 ? -48.652 -15.099 69.317 1.00 68.62 84 PHE A CA 1
ATOM 627 C C . PHE A 1 84 ? -47.411 -14.536 68.614 1.00 68.62 84 PHE A C 1
ATOM 629 O O . PHE A 1 84 ? -47.377 -14.490 67.384 1.00 68.62 84 PHE A O 1
ATOM 636 N N . GLY A 1 85 ? -46.384 -14.125 69.369 1.00 66.38 85 GLY A N 1
ATOM 637 C CA . GLY A 1 85 ? -45.155 -13.553 68.818 1.00 66.38 85 GLY A CA 1
ATOM 638 C C . GLY A 1 85 ? -45.410 -12.306 67.969 1.00 66.38 85 GLY A C 1
ATOM 639 O O . GLY A 1 85 ? -44.729 -12.093 66.961 1.00 66.38 85 GLY A O 1
ATOM 640 N N . LEU A 1 86 ? -46.430 -11.520 68.331 1.00 66.94 86 LEU A N 1
ATOM 641 C CA . LEU A 1 86 ? -46.812 -10.317 67.603 1.00 66.94 86 LEU A CA 1
ATOM 642 C C . LEU A 1 86 ? -45.729 -9.262 67.838 1.00 66.94 86 LEU A C 1
ATOM 644 O O . LEU A 1 86 ? -45.561 -8.757 68.944 1.00 66.94 86 LEU A O 1
ATOM 648 N N . LYS A 1 87 ? -44.959 -8.987 66.789 1.00 70.56 87 LYS A N 1
ATOM 649 C CA . LYS A 1 87 ? -43.876 -8.004 66.806 1.00 70.56 87 LYS A CA 1
ATOM 650 C C . LYS A 1 87 ? -44.462 -6.610 66.990 1.00 70.56 87 LYS A C 1
ATOM 652 O O . LYS A 1 87 ? -45.394 -6.254 66.271 1.00 70.56 87 LYS A O 1
ATOM 657 N N . ASP A 1 88 ? -43.910 -5.841 67.922 1.00 72.94 88 ASP A N 1
ATOM 658 C CA . ASP A 1 88 ? -44.300 -4.443 68.101 1.00 72.94 88 ASP A CA 1
ATOM 659 C C . ASP A 1 88 ? -43.947 -3.620 66.855 1.00 72.94 88 ASP A C 1
ATOM 661 O O . ASP A 1 88 ? -43.085 -4.001 66.054 1.00 72.94 88 ASP A O 1
ATOM 665 N N . ASP A 1 89 ? -44.595 -2.466 66.691 1.00 71.50 89 ASP A N 1
ATOM 666 C CA . ASP A 1 89 ? -44.392 -1.593 65.530 1.00 71.50 89 ASP A CA 1
ATOM 667 C C . ASP A 1 89 ? -42.909 -1.282 65.298 1.00 71.50 89 ASP A C 1
ATOM 669 O O . ASP A 1 89 ? -42.452 -1.285 64.160 1.00 71.50 89 ASP A O 1
ATOM 673 N N . THR A 1 90 ? -42.115 -1.123 66.360 1.00 75.31 90 THR A N 1
ATOM 674 C CA . THR A 1 90 ? -40.657 -0.928 66.290 1.00 75.31 90 THR A CA 1
ATOM 675 C C . THR A 1 90 ? -39.903 -2.100 65.659 1.00 75.31 90 THR A C 1
ATOM 677 O O . THR A 1 90 ? -38.956 -1.887 64.896 1.00 75.31 90 THR A O 1
ATOM 680 N N . ASP A 1 91 ? -40.322 -3.334 65.934 1.00 71.56 91 ASP A N 1
ATOM 681 C CA . ASP A 1 91 ? -39.716 -4.537 65.363 1.00 71.56 91 ASP A CA 1
ATOM 682 C C . ASP A 1 91 ? -40.085 -4.668 63.888 1.00 71.56 91 ASP A C 1
ATOM 684 O O . ASP A 1 91 ? -39.223 -4.950 63.052 1.00 71.56 91 ASP A O 1
ATOM 688 N N . VAL A 1 92 ? -41.346 -4.405 63.543 1.00 75.50 92 VAL A N 1
ATOM 689 C CA . VAL A 1 92 ? -41.807 -4.370 62.151 1.00 75.50 92 VAL A CA 1
ATOM 690 C C . VAL A 1 92 ? -41.056 -3.293 61.369 1.00 75.50 92 VAL A C 1
ATOM 692 O O . VAL A 1 92 ? -40.561 -3.560 60.273 1.00 75.50 92 VAL A O 1
ATOM 695 N N . ASP A 1 93 ? -40.880 -2.112 61.951 1.00 76.81 93 ASP A N 1
ATOM 696 C CA . ASP A 1 93 ? -40.196 -0.984 61.327 1.00 76.81 93 ASP A CA 1
ATOM 697 C C . ASP A 1 93 ? -38.698 -1.271 61.111 1.00 76.81 93 ASP A C 1
ATOM 699 O O . ASP A 1 93 ? -38.132 -0.942 60.062 1.00 76.81 93 ASP A O 1
ATOM 703 N N . SER A 1 94 ? -38.055 -1.978 62.052 1.00 76.25 94 SER A N 1
ATOM 704 C CA . SER A 1 94 ? -36.676 -2.466 61.898 1.00 76.25 94 SER A CA 1
ATOM 705 C C . SER A 1 94 ? -36.549 -3.488 60.759 1.00 76.25 94 SER A C 1
ATOM 707 O O . SER A 1 94 ? -35.637 -3.403 59.929 1.00 76.25 94 SER A O 1
ATOM 709 N N . ILE A 1 95 ? -37.511 -4.409 60.647 1.00 77.75 95 ILE A N 1
ATOM 710 C CA . ILE A 1 95 ? -37.546 -5.433 59.601 1.00 77.75 95 ILE A CA 1
ATOM 711 C C . ILE A 1 95 ? -37.773 -4.779 58.240 1.00 77.75 95 ILE A C 1
ATOM 713 O O . ILE A 1 95 ? -37.057 -5.088 57.285 1.00 77.75 95 ILE A O 1
ATOM 717 N N . VAL A 1 96 ? -38.715 -3.841 58.140 1.00 81.38 96 VAL A N 1
ATOM 718 C CA . VAL A 1 96 ? -39.002 -3.096 56.909 1.00 81.38 96 VAL A CA 1
ATOM 719 C C . VAL A 1 96 ? -37.796 -2.261 56.482 1.00 81.38 96 VAL A C 1
ATOM 721 O O . VAL A 1 96 ? -37.435 -2.291 55.304 1.00 81.38 96 VAL A O 1
ATOM 724 N N . LYS A 1 97 ? -37.113 -1.579 57.412 1.00 82.88 97 LYS A N 1
ATOM 725 C CA . LYS A 1 97 ? -35.865 -0.850 57.124 1.00 82.88 97 LYS A CA 1
ATOM 726 C C . LYS A 1 97 ? -34.764 -1.784 56.629 1.00 82.88 97 LYS A C 1
ATOM 728 O O . LYS A 1 97 ? -34.130 -1.477 55.622 1.00 82.88 97 LYS A O 1
ATOM 733 N N . SER A 1 98 ? -34.582 -2.945 57.261 1.00 79.94 98 SER A N 1
ATOM 734 C CA . SER A 1 98 ? -33.591 -3.940 56.825 1.00 79.94 98 SER A CA 1
ATOM 735 C C . SER A 1 98 ? -33.882 -4.462 55.412 1.00 79.94 98 SER A C 1
ATOM 737 O O . SER A 1 98 ? -32.979 -4.553 54.580 1.00 79.94 98 SER A O 1
ATOM 739 N N . LYS A 1 99 ? -35.157 -4.728 55.098 1.00 81.19 99 LYS A N 1
ATOM 740 C CA . LYS A 1 99 ? -35.580 -5.188 53.773 1.00 81.19 99 LYS A CA 1
ATOM 741 C C . LYS A 1 99 ? -35.446 -4.099 52.719 1.00 81.19 99 LYS A C 1
ATOM 743 O O . LYS A 1 99 ? -34.945 -4.380 51.638 1.00 81.19 99 LYS A O 1
ATOM 748 N N . ARG A 1 100 ? -35.814 -2.853 53.032 1.00 81.56 100 ARG A N 1
ATOM 749 C CA . ARG A 1 100 ? -35.598 -1.715 52.126 1.00 81.56 100 ARG A CA 1
ATOM 750 C C . ARG A 1 100 ? -34.121 -1.461 51.867 1.00 81.56 100 ARG A C 1
ATOM 752 O O . ARG A 1 100 ? -33.767 -1.210 50.725 1.00 81.56 100 ARG A O 1
ATOM 759 N N . SER A 1 101 ? -33.276 -1.556 52.890 1.00 85.00 101 SER A N 1
ATOM 760 C CA . SER A 1 101 ? -31.827 -1.408 52.738 1.00 85.00 101 SER A CA 1
ATOM 761 C C . SER A 1 101 ? -31.247 -2.505 51.842 1.00 85.00 101 SER A C 1
ATOM 763 O O . SER A 1 101 ? -30.484 -2.199 50.928 1.00 85.00 101 SER A O 1
ATOM 765 N N . ARG A 1 102 ? -31.672 -3.763 52.024 1.00 79.50 102 ARG A N 1
ATOM 766 C CA . ARG A 1 102 ? -31.290 -4.861 51.126 1.00 79.50 102 ARG A CA 1
ATOM 767 C C . ARG A 1 102 ? -31.755 -4.639 49.690 1.00 79.50 102 ARG A C 1
ATOM 769 O O . ARG A 1 102 ? -30.942 -4.752 48.785 1.00 79.50 102 ARG A O 1
ATOM 776 N N . TRP A 1 103 ? -33.016 -4.271 49.480 1.00 79.44 103 TRP A N 1
ATOM 777 C CA . TRP A 1 103 ? -33.547 -4.024 48.137 1.00 79.44 103 TRP A CA 1
ATOM 778 C C . TRP A 1 103 ? -32.931 -2.805 47.456 1.00 79.44 103 TRP A C 1
ATOM 780 O O . TRP A 1 103 ? -32.741 -2.823 46.247 1.00 79.44 103 TRP A O 1
ATOM 790 N N . GLN A 1 104 ? -32.600 -1.752 48.206 1.00 80.88 104 GLN A N 1
ATOM 791 C CA . GLN A 1 104 ? -31.850 -0.619 47.665 1.00 80.88 104 GLN A CA 1
ATOM 792 C C . GLN A 1 104 ? -30.459 -1.052 47.222 1.00 80.88 104 GLN A C 1
ATOM 794 O O . GLN A 1 104 ? -30.067 -0.721 46.111 1.00 80.88 104 GLN A O 1
ATOM 799 N N . LYS A 1 105 ? -29.756 -1.837 48.044 1.00 80.81 105 LYS A N 1
ATOM 800 C CA . LYS A 1 105 ? -28.426 -2.340 47.705 1.00 80.81 105 LYS A CA 1
ATOM 801 C C . LYS A 1 105 ? -28.452 -3.258 46.478 1.00 80.81 105 LYS A C 1
ATOM 803 O O . LYS A 1 105 ? -27.646 -3.070 45.579 1.00 80.81 105 LYS A O 1
ATOM 808 N N . GLU A 1 106 ? -29.415 -4.177 46.409 1.00 73.31 106 GLU A N 1
ATOM 809 C CA . GLU A 1 106 ? -29.615 -5.073 45.260 1.00 73.31 106 GLU A CA 1
ATOM 810 C C . GLU A 1 106 ? -29.964 -4.276 43.982 1.00 73.31 106 GLU A C 1
ATOM 812 O O . GLU A 1 106 ? -29.388 -4.530 42.930 1.00 73.31 106 GLU A O 1
ATOM 817 N N . LEU A 1 107 ? -30.815 -3.242 44.068 1.00 73.69 107 LEU A N 1
ATOM 818 C CA . LEU A 1 107 ? -31.118 -2.352 42.934 1.00 73.69 107 LEU A CA 1
ATOM 819 C C . LEU A 1 107 ? -29.919 -1.521 42.476 1.00 73.69 107 LEU A C 1
ATOM 821 O O . LEU A 1 107 ? -29.805 -1.186 41.298 1.00 73.69 107 LEU A O 1
ATOM 825 N N . GLU A 1 108 ? -29.077 -1.097 43.410 1.00 74.25 108 GLU A N 1
ATOM 826 C CA . GLU A 1 108 ? -27.913 -0.265 43.127 1.00 74.25 108 GLU A CA 1
ATOM 827 C C . GLU A 1 108 ? -26.777 -1.105 42.529 1.00 74.25 108 GLU A C 1
ATOM 829 O O . GLU A 1 108 ? -26.152 -0.675 41.560 1.00 74.25 108 GLU A O 1
ATOM 834 N N . GLU A 1 109 ? -26.590 -2.339 43.009 1.00 74.06 109 GLU A N 1
ATOM 835 C CA . GLU A 1 109 ? -25.715 -3.347 42.399 1.00 74.06 109 GLU A CA 1
ATOM 836 C C . GLU A 1 109 ? -26.207 -3.750 41.004 1.00 74.06 109 GLU A C 1
ATOM 838 O O . GLU A 1 109 ? -25.420 -3.713 40.066 1.00 74.06 109 GLU A O 1
ATOM 843 N N . GLU A 1 110 ? -27.499 -4.027 40.811 1.00 72.44 110 GLU A N 1
ATOM 844 C CA . GLU A 1 110 ? -28.052 -4.397 39.500 1.00 72.44 110 GLU A CA 1
ATOM 845 C C . GLU A 1 110 ? -27.949 -3.251 38.482 1.00 72.44 110 GLU A C 1
ATOM 847 O O . GLU A 1 110 ? -27.595 -3.465 37.321 1.00 72.44 110 GLU A O 1
ATOM 852 N N . LYS A 1 111 ? -28.182 -2.005 38.911 1.00 73.19 111 LYS A N 1
ATOM 853 C CA . LYS A 1 111 ? -27.975 -0.825 38.058 1.00 73.19 111 LYS A CA 1
ATOM 854 C C . LYS A 1 111 ? -26.509 -0.610 37.719 1.00 73.19 111 LYS A C 1
ATOM 856 O O . LYS A 1 111 ? -26.215 -0.217 36.593 1.00 73.19 111 LYS A O 1
ATOM 861 N N . ASN A 1 112 ? -25.604 -0.835 38.666 1.00 75.25 112 ASN A N 1
ATOM 862 C CA . ASN A 1 112 ? -24.173 -0.692 38.434 1.00 75.25 112 ASN A CA 1
ATOM 863 C C . ASN A 1 112 ? -23.646 -1.807 37.520 1.00 75.25 112 ASN A C 1
ATOM 865 O O . ASN A 1 112 ? -22.904 -1.523 36.588 1.00 75.25 112 ASN A O 1
ATOM 869 N N . GLU A 1 113 ? -24.100 -3.047 37.701 1.00 69.12 113 GLU A N 1
ATOM 870 C CA . GLU A 1 113 ? -23.777 -4.186 36.837 1.00 69.12 113 GLU A CA 1
ATOM 871 C C . GLU A 1 113 ? -24.314 -3.957 35.417 1.00 69.12 113 GLU A C 1
ATOM 873 O O . GLU A 1 113 ? -23.568 -4.058 34.447 1.00 69.12 113 GLU A O 1
ATOM 878 N N . ALA A 1 114 ? -25.578 -3.544 35.272 1.00 68.56 114 ALA A N 1
ATOM 879 C CA . ALA A 1 114 ? -26.178 -3.250 33.973 1.00 68.56 114 ALA A CA 1
ATOM 880 C C . ALA A 1 114 ? -25.522 -2.044 33.285 1.00 68.56 114 ALA A C 1
ATOM 882 O O . ALA A 1 114 ? -25.282 -2.079 32.079 1.00 68.56 114 ALA A O 1
ATOM 883 N N . ALA A 1 115 ? -25.200 -0.985 34.034 1.00 72.44 115 ALA A N 1
ATOM 884 C CA . ALA A 1 115 ? -24.487 0.171 33.501 1.00 72.44 115 ALA A CA 1
ATOM 885 C C . ALA A 1 115 ? -23.059 -0.199 33.104 1.00 72.44 115 ALA A C 1
ATOM 887 O O . ALA A 1 115 ? -22.603 0.219 32.046 1.00 72.44 115 ALA A O 1
ATOM 888 N N . ARG A 1 116 ? -22.368 -1.015 33.904 1.00 72.25 116 ARG A N 1
ATOM 889 C CA . ARG A 1 116 ? -21.040 -1.529 33.581 1.00 72.25 116 ARG A CA 1
ATOM 890 C C . ARG A 1 116 ? -21.090 -2.398 32.329 1.00 72.25 116 ARG A C 1
ATOM 892 O O . ARG A 1 116 ? -20.273 -2.176 31.450 1.00 72.25 116 ARG A O 1
ATOM 899 N N . LEU A 1 117 ? -22.046 -3.320 32.210 1.00 65.62 117 LEU A N 1
ATOM 900 C CA . LEU A 1 117 ? -22.224 -4.176 31.031 1.00 65.62 117 LEU A CA 1
ATOM 901 C C . LEU A 1 117 ? -22.570 -3.365 29.775 1.00 65.62 117 LEU A C 1
ATOM 903 O O . LEU A 1 117 ? -21.988 -3.592 28.71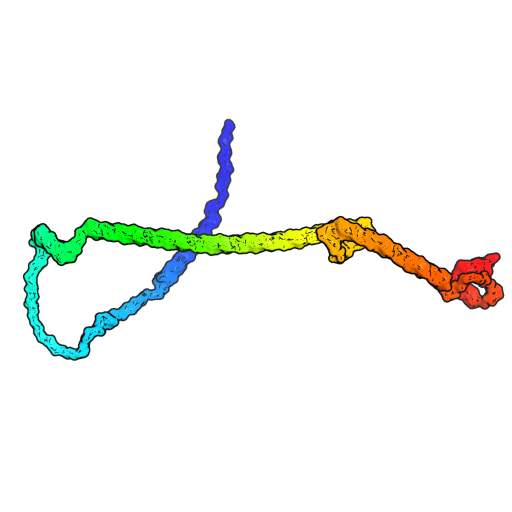6 1.00 65.62 117 LEU A O 1
ATOM 907 N N . ALA A 1 118 ? -23.474 -2.389 29.885 1.00 73.38 118 ALA A N 1
ATOM 908 C CA . ALA A 1 118 ? -23.835 -1.513 28.773 1.00 73.38 118 ALA A CA 1
ATOM 909 C C . ALA A 1 118 ? -22.664 -0.618 28.348 1.00 73.38 118 ALA A C 1
ATOM 911 O O . ALA A 1 118 ? -22.425 -0.433 27.157 1.00 73.38 118 ALA A O 1
ATOM 912 N N . LYS A 1 119 ? -21.909 -0.094 29.318 1.00 72.88 119 LYS A N 1
ATOM 913 C CA . LYS A 1 119 ? -20.732 0.735 29.066 1.00 72.88 119 LYS A CA 1
ATOM 914 C C . LYS A 1 119 ? -19.605 -0.079 28.430 1.00 72.88 119 LYS A C 1
ATOM 916 O O . LYS A 1 119 ? -19.036 0.388 27.454 1.00 72.88 119 LYS A O 1
ATOM 921 N N . LEU A 1 120 ? -19.375 -1.312 28.889 1.00 70.81 120 LEU A N 1
ATOM 922 C CA . LEU A 1 120 ? -18.404 -2.229 28.283 1.00 70.81 120 LEU A CA 1
ATOM 923 C C . LEU A 1 120 ? -18.779 -2.555 26.831 1.00 70.81 120 LEU A C 1
ATOM 925 O O . LEU A 1 120 ? -17.931 -2.485 25.954 1.00 70.81 120 LEU A O 1
ATOM 929 N N . SER A 1 121 ? -20.060 -2.831 26.556 1.00 75.75 121 SER A N 1
ATOM 930 C CA . SER A 1 121 ? -20.532 -3.118 25.194 1.00 75.75 121 SER A CA 1
ATOM 931 C C . SER A 1 121 ? -20.404 -1.922 24.241 1.00 75.75 121 SER A C 1
ATOM 933 O O . SER A 1 121 ? -20.227 -2.122 23.037 1.00 75.75 121 SER A O 1
ATOM 935 N N . GLU A 1 122 ? -20.533 -0.695 24.745 1.00 79.81 122 GLU A N 1
ATOM 936 C CA . GLU A 1 122 ? -20.355 0.528 23.957 1.00 79.81 122 GLU A CA 1
ATOM 937 C C . GLU A 1 122 ? -18.864 0.845 23.755 1.00 79.81 122 GLU A C 1
ATOM 939 O O . GLU A 1 122 ? -18.439 1.146 22.642 1.00 79.81 122 GLU A O 1
ATOM 944 N N . GLU A 1 123 ? -18.049 0.699 24.801 1.00 80.88 123 GLU A N 1
ATOM 945 C CA . GLU A 1 123 ? -16.595 0.878 24.751 1.00 80.88 123 GLU A CA 1
ATOM 946 C C . GLU A 1 123 ? -15.931 -0.146 23.818 1.00 80.88 123 GLU A C 1
ATOM 948 O O . GLU A 1 123 ? -15.089 0.234 23.008 1.00 80.88 123 GLU A O 1
ATOM 953 N N . GLU A 1 124 ? -16.341 -1.417 23.847 1.00 80.69 124 GLU A N 1
ATOM 954 C CA . GLU A 1 124 ? -15.859 -2.452 22.922 1.00 80.69 124 GLU A CA 1
ATOM 955 C C . GLU A 1 124 ? -16.235 -2.148 21.468 1.00 80.69 124 GLU A C 1
ATOM 957 O O . GLU A 1 124 ? -15.410 -2.305 20.565 1.00 80.69 124 GLU A O 1
ATOM 962 N N . ARG A 1 125 ? -17.454 -1.650 21.216 1.00 79.75 125 ARG A N 1
ATOM 963 C CA . ARG A 1 125 ? -17.854 -1.201 19.873 1.00 79.75 125 ARG A CA 1
ATOM 964 C C . ARG A 1 125 ? -17.011 -0.031 19.392 1.00 79.75 125 ARG A C 1
ATOM 966 O O . ARG A 1 125 ? -16.564 -0.039 18.247 1.00 79.75 125 ARG A O 1
ATOM 973 N N . GLN A 1 126 ? -16.795 0.961 20.249 1.00 84.81 126 GLN A N 1
ATOM 974 C CA . GLN A 1 126 ? -15.980 2.126 19.920 1.00 84.81 126 GLN A CA 1
ATOM 975 C C . GLN A 1 126 ? -14.526 1.727 19.671 1.00 84.81 126 GLN A C 1
ATOM 977 O O . GLN A 1 126 ? -13.929 2.190 18.705 1.00 84.81 126 GLN A O 1
ATOM 982 N N . GLN A 1 127 ? -13.969 0.817 20.471 1.00 84.75 127 GLN A N 1
ATOM 983 C CA . GLN A 1 127 ? -12.628 0.279 20.245 1.00 84.75 127 GLN A CA 1
ATOM 984 C C . GLN A 1 127 ? -12.530 -0.484 18.924 1.00 84.75 127 GLN A C 1
ATOM 986 O O . GLN A 1 127 ? -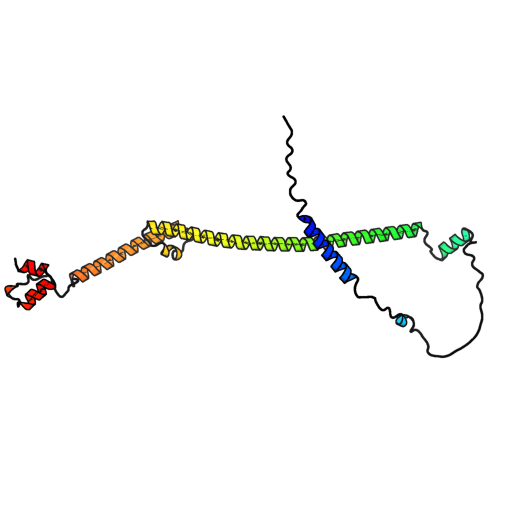11.570 -0.275 18.189 1.00 84.75 127 GLN A O 1
ATOM 991 N N . ALA A 1 128 ? -13.521 -1.312 18.585 1.00 82.38 128 ALA A N 1
ATOM 992 C CA . ALA A 1 128 ? -13.548 -2.021 17.309 1.00 82.38 128 ALA A CA 1
ATOM 993 C C . ALA A 1 128 ? -13.635 -1.057 16.113 1.00 82.38 128 ALA A C 1
ATOM 995 O O . ALA A 1 128 ? -12.941 -1.253 15.118 1.00 82.38 128 ALA A O 1
ATOM 996 N N . LEU A 1 129 ? -14.436 0.009 16.221 1.00 84.06 129 LEU A N 1
ATOM 997 C CA . LEU A 1 129 ? -14.511 1.074 15.215 1.00 84.06 129 LEU A CA 1
ATOM 998 C C . LEU A 1 129 ? -13.174 1.801 15.061 1.00 84.06 129 LEU A C 1
ATOM 1000 O O . LEU A 1 129 ? -12.669 1.902 13.949 1.00 84.06 129 LEU A O 1
ATOM 1004 N N . ILE A 1 130 ? -12.566 2.229 16.168 1.00 89.06 130 ILE A N 1
ATOM 1005 C CA . ILE A 1 130 ? -11.263 2.905 16.161 1.00 89.06 130 ILE A CA 1
ATOM 1006 C C . ILE A 1 130 ? -10.179 1.989 15.589 1.00 89.06 130 ILE A C 1
ATOM 1008 O O . ILE A 1 130 ? -9.313 2.451 14.852 1.00 89.06 130 ILE A O 1
ATOM 1012 N N . GLN A 1 131 ? -10.197 0.697 15.921 1.00 88.25 131 GLN A N 1
ATOM 1013 C CA . GLN A 1 131 ? -9.222 -0.248 15.391 1.00 88.25 131 GLN A CA 1
ATOM 1014 C C . GLN A 1 131 ? -9.406 -0.435 13.886 1.00 88.25 131 GLN A C 1
ATOM 1016 O O . GLN A 1 131 ? -8.433 -0.367 13.147 1.00 88.25 131 GLN A O 1
ATOM 1021 N N . LYS A 1 132 ? -10.651 -0.567 13.419 1.00 89.94 132 LYS A N 1
ATOM 1022 C CA . LYS A 1 132 ? -10.957 -0.658 11.991 1.00 89.94 132 LYS A CA 1
ATOM 1023 C C . LYS A 1 132 ? -10.524 0.603 11.239 1.00 89.94 132 LYS A C 1
ATOM 1025 O O . LYS A 1 132 ? -9.928 0.502 10.175 1.00 89.94 132 LYS A O 1
ATOM 1030 N N . GLU A 1 133 ? -10.773 1.785 11.799 1.00 88.69 133 GLU A N 1
ATOM 1031 C CA . GLU A 1 133 ? -10.319 3.058 11.225 1.00 88.69 133 GLU A CA 1
ATOM 1032 C C . GLU A 1 133 ? -8.791 3.170 11.189 1.00 88.69 133 GLU A C 1
ATOM 1034 O O . GLU A 1 133 ? -8.237 3.669 10.212 1.00 88.69 133 GLU A O 1
ATOM 1039 N N . LYS A 1 134 ? -8.093 2.690 12.224 1.00 89.88 134 LYS A N 1
ATOM 1040 C CA . LYS A 1 134 ? -6.625 2.636 12.234 1.00 89.88 134 LYS A CA 1
ATOM 1041 C C . LYS A 1 134 ? -6.089 1.690 11.173 1.00 89.88 134 LYS A C 1
ATOM 1043 O O . LYS A 1 134 ? -5.170 2.074 10.460 1.00 89.88 134 LYS A O 1
ATOM 1048 N N . ASP A 1 135 ? -6.661 0.499 11.056 1.00 90.00 135 ASP A N 1
ATOM 1049 C CA . ASP A 1 135 ? -6.230 -0.496 10.077 1.00 90.00 135 ASP A CA 1
ATOM 1050 C C . ASP A 1 135 ? -6.445 0.027 8.646 1.00 90.00 135 ASP A C 1
ATOM 1052 O O . ASP A 1 135 ? -5.542 -0.063 7.811 1.00 90.00 135 ASP A O 1
ATOM 1056 N N . ASP A 1 136 ? -7.596 0.649 8.372 1.00 88.56 136 ASP A N 1
ATOM 1057 C CA . ASP A 1 136 ? -7.871 1.309 7.091 1.00 88.56 136 ASP A CA 1
ATOM 1058 C C . ASP A 1 136 ? -6.878 2.452 6.823 1.00 88.56 136 ASP A C 1
ATOM 1060 O O . ASP A 1 136 ? -6.319 2.557 5.729 1.00 88.56 136 ASP A O 1
ATOM 1064 N N . PHE A 1 137 ? -6.608 3.288 7.829 1.00 89.88 137 PHE A N 1
ATOM 1065 C CA . PHE A 1 137 ? -5.667 4.400 7.716 1.00 89.88 137 PHE A CA 1
ATOM 1066 C C . PHE A 1 137 ? -4.228 3.923 7.486 1.00 89.88 137 PHE A C 1
ATOM 1068 O O . PHE A 1 137 ? -3.477 4.528 6.721 1.00 89.88 137 PHE A O 1
ATOM 1075 N N . GLU A 1 138 ? -3.814 2.834 8.131 1.00 88.38 138 GLU A N 1
ATOM 1076 C CA . GLU A 1 138 ? -2.501 2.229 7.924 1.00 88.38 138 GLU A CA 1
ATOM 1077 C C . GLU A 1 138 ? -2.367 1.634 6.522 1.00 88.38 138 GLU A C 1
ATOM 1079 O O . GLU A 1 138 ? -1.325 1.824 5.886 1.00 88.38 138 GLU A O 1
ATOM 1084 N N . GLN A 1 139 ? -3.418 0.990 6.008 1.00 89.38 139 GLN A N 1
ATOM 1085 C CA . GLN A 1 139 ? -3.457 0.498 4.630 1.00 89.38 139 GLN A CA 1
ATOM 1086 C C . GLN A 1 139 ? -3.379 1.642 3.618 1.00 89.38 139 GLN A C 1
ATOM 1088 O O . GLN A 1 139 ? -2.560 1.590 2.699 1.00 89.38 139 GLN A O 1
ATOM 1093 N N . GLU A 1 140 ? -4.165 2.701 3.806 1.00 85.31 140 GLU A N 1
ATOM 1094 C CA . GLU A 1 140 ? -4.143 3.873 2.929 1.00 85.31 140 GLU A CA 1
ATOM 1095 C C . GLU A 1 140 ? -2.778 4.571 2.977 1.00 85.31 140 GLU A C 1
ATOM 1097 O O . GLU A 1 140 ? -2.189 4.886 1.944 1.00 85.31 140 GLU A O 1
ATOM 1102 N N . LYS A 1 141 ? -2.195 4.723 4.169 1.00 88.50 141 LYS A N 1
ATOM 1103 C CA . LYS A 1 141 ? -0.853 5.287 4.339 1.00 88.50 141 LYS A CA 1
ATOM 1104 C C . LYS A 1 141 ? 0.223 4.418 3.692 1.00 88.50 141 LYS A C 1
ATOM 1106 O O . LYS A 1 141 ? 1.193 4.954 3.154 1.00 88.50 141 LYS A O 1
ATOM 1111 N N . ALA A 1 142 ? 0.092 3.095 3.748 1.00 83.69 142 ALA A N 1
ATOM 1112 C CA . ALA A 1 142 ? 1.004 2.179 3.076 1.00 83.69 142 ALA A CA 1
ATOM 1113 C C . ALA A 1 142 ? 0.886 2.300 1.551 1.00 83.69 142 ALA A C 1
ATOM 1115 O O . ALA A 1 142 ? 1.910 2.446 0.883 1.00 83.69 142 ALA A O 1
ATOM 1116 N N . ALA A 1 143 ? -0.334 2.321 1.011 1.00 83.31 143 ALA A N 1
ATOM 1117 C CA . ALA A 1 143 ? -0.582 2.526 -0.414 1.00 83.31 143 ALA A CA 1
ATOM 1118 C C . ALA A 1 143 ? -0.028 3.877 -0.892 1.00 83.31 143 ALA A C 1
ATOM 1120 O O . ALA A 1 143 ? 0.708 3.936 -1.875 1.00 83.31 143 ALA A O 1
ATOM 1121 N N . PHE A 1 144 ? -0.273 4.943 -0.132 1.00 85.88 144 PHE A N 1
ATOM 1122 C CA . PHE A 1 144 ? 0.227 6.277 -0.437 1.00 85.88 144 PHE A CA 1
ATOM 1123 C C . PHE A 1 144 ? 1.758 6.354 -0.404 1.00 85.88 144 PHE A C 1
ATOM 1125 O O . PHE A 1 144 ? 2.367 6.949 -1.288 1.00 85.88 144 PHE A O 1
ATOM 1132 N N . ARG A 1 145 ? 2.415 5.710 0.571 1.00 84.25 145 ARG A N 1
ATOM 1133 C CA . ARG A 1 145 ? 3.887 5.610 0.598 1.00 84.25 145 ARG A CA 1
ATOM 1134 C C . ARG A 1 145 ? 4.434 4.885 -0.629 1.00 84.25 145 ARG A C 1
ATOM 1136 O O . ARG A 1 145 ? 5.455 5.305 -1.164 1.00 84.25 145 ARG A O 1
ATOM 1143 N N . GLN A 1 146 ? 3.772 3.815 -1.068 1.00 82.44 146 GLN A N 1
ATOM 1144 C CA . GLN A 1 146 ? 4.167 3.093 -2.279 1.00 82.44 146 GLN A CA 1
ATOM 1145 C C . GLN A 1 146 ? 3.999 3.973 -3.521 1.00 82.44 146 GLN A C 1
ATOM 1147 O O . GLN A 1 146 ? 4.900 4.035 -4.351 1.00 82.44 146 GLN A O 1
ATOM 1152 N N . GLU A 1 147 ? 2.893 4.706 -3.630 1.00 83.38 147 GLU A N 1
ATOM 1153 C CA . GLU A 1 147 ? 2.660 5.625 -4.744 1.00 83.38 147 GLU A CA 1
ATOM 1154 C C . GLU A 1 147 ? 3.672 6.778 -4.764 1.00 83.38 147 GLU A C 1
ATOM 1156 O O . GLU A 1 147 ? 4.254 7.069 -5.809 1.00 83.38 147 GLU A O 1
ATOM 1161 N N . GLN A 1 148 ? 3.971 7.381 -3.609 1.00 84.75 148 GLN A N 1
ATOM 1162 C CA . GLN A 1 148 ? 5.027 8.390 -3.497 1.00 84.75 148 GLN A CA 1
ATOM 1163 C C . GLN A 1 148 ? 6.386 7.843 -3.940 1.00 84.75 148 GLN A C 1
ATOM 1165 O O . GLN A 1 148 ? 7.071 8.481 -4.741 1.00 84.75 148 GLN A O 1
ATOM 1170 N N . LEU A 1 149 ? 6.747 6.642 -3.477 1.00 84.19 149 LEU A N 1
ATOM 1171 C CA . LEU A 1 149 ? 7.982 5.970 -3.871 1.00 84.19 149 LEU A CA 1
ATOM 1172 C C . LEU A 1 149 ? 8.021 5.715 -5.386 1.00 84.19 149 LEU A C 1
ATOM 1174 O O . LEU A 1 149 ? 9.060 5.902 -6.015 1.00 84.19 149 LEU A O 1
ATOM 1178 N N . LEU A 1 150 ? 6.903 5.307 -5.992 1.00 82.06 150 LEU A N 1
ATOM 1179 C CA . LEU A 1 150 ? 6.799 5.093 -7.437 1.00 82.06 150 LEU A CA 1
ATOM 1180 C C . LEU A 1 150 ? 6.972 6.391 -8.227 1.00 82.06 150 LEU A C 1
ATOM 1182 O O . LEU A 1 150 ? 7.669 6.395 -9.241 1.00 82.06 150 LEU A O 1
ATOM 1186 N N . VAL A 1 151 ? 6.375 7.491 -7.765 1.00 84.94 151 VAL A N 1
ATOM 1187 C CA . VAL A 1 151 ? 6.518 8.808 -8.398 1.00 84.94 151 VAL A CA 1
ATOM 1188 C C . VAL A 1 151 ? 7.961 9.300 -8.309 1.00 84.94 151 VAL A C 1
ATOM 1190 O O . VAL A 1 151 ? 8.501 9.785 -9.303 1.00 84.94 151 VAL A O 1
ATOM 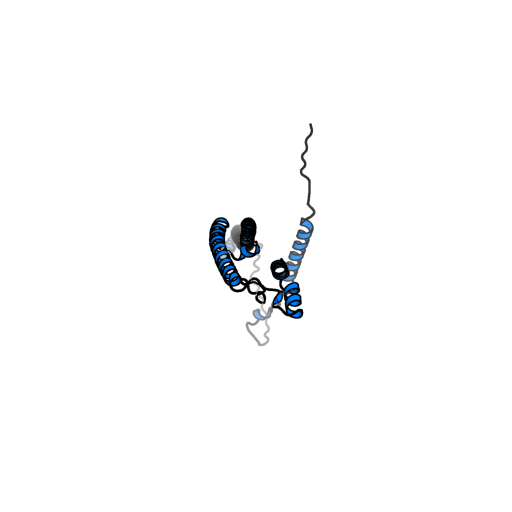1193 N N . GLU A 1 152 ? 8.602 9.162 -7.149 1.00 83.12 152 GLU A N 1
ATOM 1194 C CA . GLU A 1 152 ? 9.998 9.558 -6.954 1.00 83.12 152 GLU A CA 1
ATOM 1195 C C . GLU A 1 152 ? 10.950 8.726 -7.821 1.00 83.12 152 GLU A C 1
ATOM 1197 O O . GLU A 1 152 ? 11.722 9.292 -8.600 1.00 83.12 152 GLU A O 1
ATOM 1202 N N . LYS A 1 153 ? 10.801 7.394 -7.801 1.00 81.75 153 LYS A N 1
ATOM 1203 C CA . LYS A 1 153 ? 11.513 6.490 -8.716 1.00 81.75 153 LYS A CA 1
ATOM 1204 C C . LYS A 1 153 ? 11.283 6.888 -10.174 1.00 81.75 153 LYS A C 1
ATOM 1206 O O . LYS A 1 153 ? 12.235 6.971 -10.941 1.00 81.75 153 LYS A O 1
ATOM 1211 N N . GLY A 1 154 ? 10.041 7.167 -10.569 1.00 81.56 154 GLY A N 1
ATOM 1212 C CA . GLY A 1 154 ? 9.688 7.580 -11.928 1.00 81.56 154 GLY A CA 1
ATOM 1213 C C . GLY A 1 154 ? 10.395 8.861 -12.372 1.00 81.56 154 GLY A C 1
ATOM 1214 O O . GLY A 1 154 ? 10.934 8.898 -13.479 1.00 81.56 154 GLY A O 1
ATOM 1215 N N . LYS A 1 155 ? 10.451 9.880 -11.504 1.00 84.56 155 LYS A N 1
ATOM 1216 C CA . LYS A 1 155 ? 11.182 11.131 -11.765 1.00 84.56 155 LYS A CA 1
ATOM 1217 C C . LYS A 1 155 ? 12.674 10.875 -11.957 1.00 84.56 155 LYS A C 1
ATOM 1219 O O . LYS A 1 155 ? 13.246 11.300 -12.956 1.00 84.56 155 LYS A O 1
ATOM 1224 N N . GLN A 1 156 ? 13.284 10.127 -11.043 1.00 80.88 156 GLN A N 1
ATOM 1225 C CA . GLN A 1 156 ? 14.716 9.843 -11.086 1.00 80.88 156 GLN A CA 1
ATOM 1226 C C . GLN A 1 156 ? 15.101 8.947 -12.278 1.00 80.88 156 GLN A C 1
ATOM 1228 O O . GLN A 1 156 ? 16.167 9.117 -12.865 1.00 80.88 156 GLN A O 1
ATOM 1233 N N . LEU A 1 157 ? 14.230 8.026 -12.701 1.00 82.62 157 LEU A N 1
ATOM 1234 C CA . LEU A 1 157 ? 14.425 7.235 -13.924 1.00 82.62 157 LEU A CA 1
ATOM 1235 C C . LEU A 1 157 ? 14.366 8.097 -15.181 1.00 82.62 157 LEU A C 1
ATOM 1237 O O . LEU A 1 157 ? 15.191 7.931 -16.083 1.00 82.62 157 LEU A O 1
ATOM 1241 N N . GLN A 1 158 ? 13.423 9.037 -15.221 1.00 82.94 158 GLN A N 1
ATOM 1242 C CA . GLN A 1 158 ? 13.274 9.958 -16.338 1.00 82.94 158 GLN A CA 1
ATOM 1243 C C . GLN A 1 158 ? 14.507 10.860 -16.495 1.00 82.94 158 GLN A C 1
ATOM 1245 O O . GLN A 1 158 ? 14.944 11.082 -17.623 1.00 82.94 158 GLN A O 1
ATOM 1250 N N . GLU A 1 159 ? 15.126 11.301 -15.394 1.00 83.44 159 GLU A N 1
ATOM 1251 C CA . GLU A 1 159 ? 16.407 12.032 -15.417 1.00 83.44 159 GLU A CA 1
ATOM 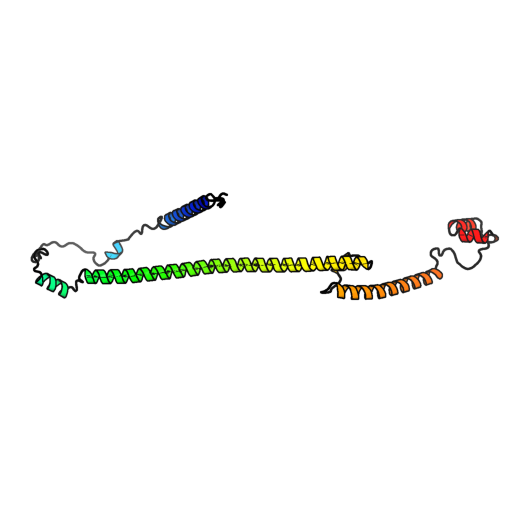1252 C C . GLU A 1 159 ? 17.546 11.222 -16.059 1.00 83.44 159 GLU A C 1
ATOM 1254 O O . GLU A 1 159 ? 18.415 11.782 -16.722 1.00 83.44 159 GLU A O 1
ATOM 1259 N N . ILE A 1 160 ? 17.525 9.893 -15.925 1.00 80.19 160 ILE A N 1
ATOM 1260 C CA . ILE A 1 160 ? 18.523 8.977 -16.506 1.00 80.19 160 ILE A CA 1
ATOM 1261 C C . ILE A 1 160 ? 18.137 8.563 -17.948 1.00 80.19 160 ILE A C 1
ATOM 1263 O O . ILE A 1 160 ? 18.794 7.737 -18.594 1.00 80.19 160 ILE A O 1
ATOM 1267 N N . GLY A 1 161 ? 17.058 9.134 -18.492 1.00 80.31 161 GLY A N 1
ATOM 1268 C CA . GLY A 1 161 ? 16.553 8.832 -19.830 1.00 80.31 161 GLY A CA 1
ATOM 1269 C C . GLY A 1 161 ? 15.900 7.453 -19.941 1.00 80.31 161 GLY A C 1
ATOM 1270 O O . GLY A 1 161 ? 15.917 6.857 -21.016 1.00 80.31 161 GLY A O 1
ATOM 1271 N N . ILE A 1 162 ? 15.377 6.914 -18.837 1.00 80.69 162 ILE A N 1
ATOM 1272 C CA . ILE A 1 162 ? 14.594 5.673 -18.813 1.00 80.69 162 ILE A CA 1
ATOM 1273 C C . ILE A 1 162 ? 13.113 6.044 -18.639 1.00 80.69 162 ILE A C 1
ATOM 1275 O O . ILE A 1 162 ? 12.794 6.880 -17.793 1.00 80.69 162 ILE A O 1
ATOM 1279 N N . PRO A 1 163 ? 12.180 5.451 -19.409 1.00 79.12 163 PRO A N 1
ATOM 1280 C CA . PRO A 1 163 ? 10.762 5.767 -19.277 1.00 79.12 163 PRO A CA 1
ATOM 1281 C C . PRO A 1 163 ? 10.231 5.496 -17.863 1.00 79.12 163 PRO A C 1
ATOM 1283 O O . PRO A 1 163 ? 10.457 4.422 -17.303 1.00 79.12 163 PRO A O 1
ATOM 1286 N N . SER A 1 164 ? 9.443 6.430 -17.323 1.00 76.94 164 SER A N 1
ATOM 1287 C CA . SER A 1 164 ? 8.836 6.330 -15.985 1.00 76.94 164 SER A CA 1
ATOM 1288 C C . SER A 1 164 ? 7.927 5.105 -15.812 1.00 76.94 164 SER A C 1
ATOM 1290 O O . SER A 1 164 ? 7.753 4.623 -14.696 1.00 76.94 164 SER A O 1
ATOM 1292 N N . ALA A 1 165 ? 7.424 4.531 -16.911 1.00 77.62 165 ALA A N 1
ATOM 1293 C CA . ALA A 1 165 ? 6.679 3.270 -16.923 1.00 77.62 165 ALA A CA 1
ATOM 1294 C C . ALA A 1 165 ? 7.464 2.085 -16.320 1.00 77.62 165 ALA A C 1
ATOM 1296 O O . ALA A 1 165 ? 6.859 1.134 -15.827 1.00 77.62 165 ALA A O 1
ATOM 1297 N N . PHE A 1 166 ? 8.801 2.137 -16.315 1.00 72.81 166 PHE A N 1
ATOM 1298 C CA . PHE A 1 166 ? 9.632 1.103 -15.694 1.00 72.81 166 PHE A CA 1
ATOM 1299 C C . PHE A 1 166 ? 9.677 1.188 -14.163 1.00 72.81 166 PHE A C 1
ATOM 1301 O O . PHE A 1 166 ? 10.047 0.199 -13.531 1.00 72.81 166 PHE A O 1
ATOM 1308 N N . ALA A 1 167 ? 9.252 2.301 -13.549 1.00 75.31 167 ALA A N 1
ATOM 1309 C CA . ALA A 1 167 ? 9.285 2.487 -12.095 1.00 75.31 167 ALA A CA 1
ATOM 1310 C C . ALA A 1 167 ? 8.523 1.388 -11.336 1.00 75.31 167 ALA A C 1
ATOM 1312 O O . ALA A 1 167 ? 9.004 0.902 -10.316 1.00 75.31 167 ALA A O 1
ATOM 1313 N N . ALA A 1 168 ? 7.384 0.933 -11.876 1.00 74.06 168 ALA A N 1
ATOM 1314 C CA . ALA A 1 168 ? 6.574 -0.141 -11.293 1.00 74.06 168 ALA A CA 1
ATOM 1315 C C . ALA A 1 168 ? 7.254 -1.522 -11.331 1.00 74.06 168 ALA A C 1
ATOM 1317 O O . ALA A 1 168 ? 6.874 -2.422 -10.585 1.00 74.06 168 ALA A O 1
ATOM 1318 N N . ARG A 1 169 ? 8.252 -1.709 -12.203 1.00 73.06 169 ARG A N 1
ATOM 1319 C CA . ARG A 1 169 ? 8.959 -2.984 -12.378 1.00 73.06 169 ARG A CA 1
ATOM 1320 C C . ARG A 1 169 ? 10.247 -3.069 -11.559 1.00 73.06 169 ARG A C 1
ATOM 1322 O O . ARG A 1 169 ? 10.786 -4.160 -11.397 1.00 73.06 169 ARG A O 1
ATOM 1329 N N . ILE A 1 170 ? 10.729 -1.939 -11.042 1.00 72.44 170 ILE A N 1
ATOM 1330 C CA . ILE A 1 170 ? 11.970 -1.868 -10.274 1.00 72.44 170 ILE A CA 1
ATOM 1331 C C . ILE A 1 170 ? 11.667 -2.136 -8.797 1.00 72.44 170 ILE A C 1
ATOM 1333 O O . ILE A 1 170 ? 11.157 -1.284 -8.058 1.00 72.44 170 ILE A O 1
ATOM 1337 N N . GLN A 1 171 ? 11.990 -3.359 -8.383 1.00 64.44 171 GLN A N 1
ATOM 1338 C CA . GLN A 1 171 ? 11.879 -3.812 -7.002 1.00 64.44 171 GLN A CA 1
ATOM 1339 C C . GLN A 1 171 ? 12.978 -3.160 -6.154 1.00 64.44 171 GLN A C 1
ATOM 1341 O O . GLN A 1 171 ? 14.133 -3.104 -6.556 1.00 64.44 171 GLN A O 1
ATOM 1346 N N . GLY A 1 172 ? 12.602 -2.633 -4.991 1.00 62.59 172 GLY A N 1
ATOM 1347 C CA . GLY A 1 172 ? 13.522 -1.981 -4.060 1.00 62.59 172 GLY A CA 1
ATOM 1348 C C . GLY A 1 172 ? 12.747 -1.191 -3.014 1.00 62.59 172 GLY A C 1
ATOM 1349 O O . GLY A 1 172 ? 11.815 -0.462 -3.365 1.00 62.59 172 GLY A O 1
ATOM 1350 N N . ASN A 1 173 ? 13.111 -1.359 -1.743 1.00 63.66 173 ASN A N 1
ATOM 1351 C CA . ASN A 1 173 ? 12.448 -0.695 -0.615 1.00 63.66 173 ASN A CA 1
ATOM 1352 C C . ASN A 1 173 ? 12.780 0.802 -0.541 1.00 63.66 173 ASN A C 1
ATOM 1354 O O . ASN A 1 173 ? 12.022 1.571 0.043 1.00 63.66 173 ASN A O 1
ATOM 1358 N N . THR A 1 174 ? 13.884 1.216 -1.162 1.00 66.94 174 THR A N 1
ATOM 1359 C CA . THR A 1 174 ? 14.335 2.605 -1.263 1.00 66.94 174 THR A CA 1
ATOM 1360 C C . THR A 1 174 ? 14.535 2.974 -2.733 1.00 66.94 174 THR A C 1
ATOM 1362 O O . THR A 1 174 ? 14.868 2.131 -3.571 1.00 66.94 174 THR A O 1
ATOM 1365 N N . ALA A 1 175 ? 14.276 4.236 -3.078 1.00 67.38 175 ALA A N 1
ATOM 1366 C CA . ALA A 1 175 ? 14.451 4.721 -4.446 1.00 67.38 175 ALA A CA 1
ATOM 1367 C C . ALA A 1 175 ? 15.935 4.707 -4.863 1.00 67.38 175 ALA A C 1
ATOM 1369 O O . ALA A 1 175 ? 16.264 4.357 -5.992 1.00 67.38 175 ALA A O 1
ATOM 1370 N N . GLU A 1 176 ? 16.834 5.000 -3.926 1.00 70.31 176 GLU A N 1
ATOM 1371 C CA . GLU A 1 176 ? 18.272 5.170 -4.155 1.00 70.31 176 GLU A CA 1
ATOM 1372 C C . GLU A 1 176 ? 18.986 3.875 -4.578 1.00 70.31 176 GLU A C 1
ATOM 1374 O O . GLU A 1 176 ? 19.750 3.881 -5.546 1.00 70.31 176 GLU A O 1
ATOM 1379 N N . GLU A 1 177 ? 18.717 2.756 -3.897 1.00 74.69 177 GLU A N 1
ATOM 1380 C CA . GLU A 1 177 ? 19.310 1.448 -4.222 1.00 74.69 177 GLU A CA 1
ATOM 1381 C C . GLU A 1 177 ? 18.824 0.952 -5.587 1.00 74.69 177 GLU A C 1
ATOM 1383 O O . GLU A 1 177 ? 19.626 0.618 -6.459 1.00 74.69 177 GLU A O 1
ATOM 1388 N N . ALA A 1 178 ? 17.509 1.032 -5.806 1.00 71.12 178 ALA A N 1
ATOM 1389 C CA . ALA A 1 178 ? 16.863 0.720 -7.075 1.00 71.12 178 ALA A CA 1
ATOM 1390 C C . ALA A 1 178 ? 17.491 1.486 -8.253 1.00 71.12 178 ALA A C 1
ATOM 1392 O O . ALA A 1 178 ? 17.689 0.935 -9.334 1.00 71.12 178 ALA A O 1
ATOM 1393 N N . ILE A 1 179 ? 17.842 2.757 -8.058 1.00 75.00 179 ILE A N 1
ATOM 1394 C CA . ILE A 1 179 ? 18.450 3.583 -9.106 1.00 75.00 179 ILE A CA 1
ATOM 1395 C C . ILE A 1 179 ? 19.898 3.215 -9.366 1.00 75.00 179 ILE A C 1
ATOM 1397 O O . ILE A 1 179 ? 20.339 3.275 -10.514 1.00 75.00 179 ILE A O 1
ATOM 1401 N N . LYS A 1 180 ? 20.654 2.861 -8.328 1.00 81.00 180 LYS A N 1
ATOM 1402 C CA . LYS A 1 180 ? 22.035 2.411 -8.498 1.00 81.00 180 LYS A CA 1
ATOM 1403 C C . LYS A 1 180 ? 22.086 1.165 -9.383 1.00 81.00 180 LYS A C 1
ATOM 1405 O O . LYS A 1 180 ? 22.885 1.135 -10.319 1.00 81.00 180 LYS A O 1
ATOM 1410 N N . ASP A 1 181 ? 21.182 0.221 -9.145 1.00 78.06 181 ASP A N 1
ATOM 1411 C CA . ASP A 1 181 ? 21.063 -1.006 -9.936 1.00 78.06 181 ASP A CA 1
ATOM 1412 C C . ASP A 1 181 ? 20.560 -0.731 -11.356 1.00 78.06 181 ASP A C 1
ATOM 1414 O O . ASP A 1 181 ? 21.040 -1.307 -12.330 1.00 78.06 181 ASP A O 1
ATOM 1418 N N . VAL A 1 182 ? 19.633 0.212 -11.520 1.00 82.12 182 VAL A N 1
ATOM 1419 C CA . VAL A 1 182 ? 19.180 0.609 -12.858 1.00 82.12 182 VAL A CA 1
ATOM 1420 C C . VAL A 1 182 ? 20.290 1.309 -13.647 1.00 82.12 182 VAL A C 1
ATOM 1422 O O . VAL A 1 182 ? 20.413 1.098 -14.853 1.00 82.12 182 VAL A O 1
ATOM 1425 N N . LYS A 1 183 ? 21.122 2.129 -12.996 1.00 83.25 183 LYS A N 1
ATOM 1426 C CA . LYS A 1 183 ? 22.270 2.783 -13.641 1.00 83.25 183 LYS A CA 1
ATOM 1427 C C . LYS A 1 183 ? 23.323 1.768 -14.083 1.00 83.25 183 LYS A C 1
ATOM 1429 O O . LYS A 1 183 ? 23.833 1.902 -15.194 1.00 83.25 183 LYS A O 1
ATOM 1434 N N . SER A 1 184 ? 23.640 0.768 -13.257 1.00 83.62 184 SER A N 1
ATOM 1435 C CA . SER A 1 184 ? 24.573 -0.297 -13.651 1.00 83.62 184 SER A CA 1
ATOM 1436 C C . SER A 1 184 ? 24.005 -1.135 -14.797 1.00 83.62 184 SER A C 1
ATOM 1438 O O . SER A 1 184 ? 24.698 -1.335 -15.793 1.00 83.62 184 SER A O 1
ATOM 1440 N N . PHE A 1 185 ? 22.724 -1.513 -14.726 1.00 83.25 185 PHE A N 1
ATOM 1441 C CA . PHE A 1 185 ? 22.039 -2.210 -15.814 1.00 83.25 185 PHE A CA 1
ATOM 1442 C C . PHE A 1 185 ? 22.062 -1.406 -17.118 1.00 83.25 185 PHE A C 1
ATOM 1444 O O . PHE A 1 185 ? 22.380 -1.957 -18.168 1.00 83.25 185 PHE A O 1
ATOM 1451 N N . LYS A 1 186 ? 21.770 -0.099 -17.067 1.00 85.38 186 LYS A N 1
ATOM 1452 C CA . LYS A 1 186 ? 21.810 0.771 -18.251 1.00 85.38 186 LYS A CA 1
ATOM 1453 C C . LYS A 1 186 ? 23.201 0.779 -18.888 1.00 85.38 186 LYS A C 1
ATOM 1455 O O . LYS A 1 186 ? 23.300 0.661 -20.101 1.00 85.38 186 LYS A O 1
ATOM 1460 N N . ALA A 1 187 ? 24.263 0.866 -18.090 1.00 87.06 187 ALA A N 1
ATOM 1461 C CA . ALA A 1 187 ? 25.628 0.861 -18.610 1.00 87.06 187 ALA A CA 1
ATOM 1462 C C . ALA A 1 187 ? 25.978 -0.454 -19.333 1.00 87.06 187 ALA A C 1
ATOM 1464 O O . ALA A 1 187 ? 26.593 -0.437 -20.400 1.00 87.06 187 ALA A O 1
ATOM 1465 N N . GLU A 1 188 ? 25.570 -1.597 -18.780 1.00 87.44 188 GLU A N 1
ATOM 1466 C CA . GLU A 1 188 ? 25.767 -2.899 -19.427 1.00 87.44 188 GLU A CA 1
ATOM 1467 C C . GLU A 1 188 ? 24.898 -3.062 -20.679 1.00 87.44 188 GLU A C 1
ATOM 1469 O O . GLU A 1 188 ? 25.363 -3.585 -21.695 1.00 87.44 188 GLU A O 1
ATOM 1474 N N . TRP A 1 189 ? 23.660 -2.569 -20.628 1.00 88.12 189 TRP A N 1
ATOM 1475 C CA . TRP A 1 189 ? 22.731 -2.569 -21.751 1.00 88.12 189 TRP A CA 1
ATOM 1476 C C . TRP A 1 189 ? 23.243 -1.723 -22.916 1.00 88.12 189 TRP A C 1
ATOM 1478 O O . TRP A 1 189 ? 23.296 -2.215 -24.040 1.00 88.12 189 TRP A O 1
ATOM 1488 N N . ASP A 1 190 ? 23.666 -0.485 -22.659 1.00 90.44 190 ASP A N 1
ATOM 1489 C CA . ASP A 1 190 ? 24.195 0.415 -23.685 1.00 90.44 190 ASP A CA 1
ATOM 1490 C C . ASP A 1 190 ? 25.433 -0.207 -24.347 1.00 90.44 190 ASP A C 1
ATOM 1492 O O . ASP A 1 190 ? 25.519 -0.251 -25.572 1.00 90.44 190 ASP A O 1
ATOM 1496 N N . LYS A 1 191 ? 26.324 -0.833 -23.565 1.00 91.88 191 LYS A N 1
ATOM 1497 C CA . LYS A 1 191 ? 27.472 -1.584 -24.098 1.00 91.88 191 LYS A CA 1
ATOM 1498 C C . LYS A 1 191 ? 27.050 -2.767 -24.977 1.00 91.88 191 LYS A C 1
ATOM 1500 O O . LYS A 1 191 ? 27.670 -3.025 -26.010 1.00 91.88 191 LYS A O 1
ATOM 1505 N N . ALA A 1 192 ? 26.015 -3.507 -24.582 1.00 90.25 192 ALA A N 1
ATOM 1506 C CA . ALA A 1 192 ? 25.488 -4.617 -25.372 1.00 90.25 192 ALA A CA 1
ATOM 1507 C C . ALA A 1 192 ? 24.828 -4.132 -26.674 1.00 90.25 192 ALA A C 1
ATOM 1509 O O . ALA A 1 192 ? 25.020 -4.745 -27.725 1.00 90.25 192 ALA A O 1
ATOM 1510 N N . VAL A 1 193 ? 24.095 -3.016 -26.625 1.00 93.19 193 VAL A N 1
ATOM 1511 C CA . VAL A 1 193 ? 23.493 -2.378 -27.802 1.00 93.19 193 VAL A CA 1
ATOM 1512 C C . VAL A 1 193 ? 24.573 -1.849 -28.737 1.00 93.19 193 VAL A C 1
ATOM 1514 O O . VAL A 1 193 ? 24.502 -2.118 -29.931 1.00 93.19 193 VAL A O 1
ATOM 1517 N N . GLU A 1 194 ? 25.599 -1.169 -28.228 1.00 91.75 194 GLU A N 1
ATOM 1518 C CA . GLU A 1 194 ? 26.744 -0.718 -29.024 1.00 91.75 194 GLU A CA 1
ATOM 1519 C C . GLU A 1 194 ? 27.453 -1.889 -29.705 1.00 91.75 194 GLU A C 1
ATOM 1521 O O . GLU A 1 194 ? 27.748 -1.822 -30.897 1.00 91.75 194 GLU A O 1
ATOM 1526 N N . ALA A 1 195 ? 27.686 -2.991 -28.986 1.00 91.81 195 ALA A N 1
ATOM 1527 C CA . ALA A 1 195 ? 28.266 -4.195 -29.569 1.00 91.81 195 ALA A CA 1
ATOM 1528 C C . ALA A 1 195 ? 27.365 -4.776 -30.670 1.00 91.81 195 ALA A C 1
ATOM 1530 O O . ALA A 1 195 ? 27.842 -5.058 -31.767 1.00 91.81 195 ALA A O 1
ATOM 1531 N N . ALA A 1 196 ? 26.059 -4.897 -30.418 1.00 90.25 196 ALA A N 1
ATOM 1532 C CA . ALA A 1 196 ? 25.104 -5.405 -31.397 1.00 90.25 196 ALA A CA 1
ATOM 1533 C C . ALA A 1 196 ? 25.006 -4.502 -32.637 1.00 90.25 196 ALA A C 1
ATOM 1535 O O . ALA A 1 196 ? 24.994 -5.002 -33.760 1.00 90.25 196 ALA A O 1
ATOM 1536 N N . VAL A 1 197 ? 24.969 -3.180 -32.458 1.00 91.88 197 VAL A N 1
ATOM 1537 C CA . VAL A 1 197 ? 24.952 -2.206 -33.555 1.00 91.88 197 VAL A CA 1
ATOM 1538 C C . VAL A 1 197 ? 26.263 -2.254 -34.325 1.00 91.88 197 VAL A C 1
ATOM 1540 O O . VAL A 1 197 ? 26.220 -2.292 -35.546 1.00 91.88 197 VAL A O 1
ATOM 1543 N N . ASN A 1 198 ? 27.414 -2.335 -33.660 1.00 89.25 198 ASN A N 1
ATOM 1544 C CA . ASN A 1 198 ? 28.702 -2.481 -34.335 1.00 89.25 198 ASN A CA 1
ATOM 1545 C C . ASN A 1 198 ? 28.784 -3.779 -35.143 1.00 89.25 198 ASN A C 1
ATOM 1547 O O . ASN A 1 198 ? 29.268 -3.755 -36.270 1.00 89.25 198 ASN A O 1
ATOM 1551 N N . GLU A 1 199 ? 28.274 -4.896 -34.626 1.00 87.88 199 GLU A N 1
ATOM 1552 C CA . GLU A 1 199 ? 28.182 -6.146 -35.388 1.00 87.88 199 GLU A CA 1
ATOM 1553 C C . GLU A 1 199 ? 27.225 -6.017 -36.582 1.00 87.88 199 GLU A C 1
ATOM 1555 O O . GLU A 1 199 ? 27.546 -6.464 -37.681 1.00 87.88 199 GLU A O 1
ATOM 1560 N N . LYS A 1 200 ? 26.079 -5.339 -36.423 1.00 84.56 200 LYS A N 1
ATOM 1561 C CA . LYS A 1 200 ? 25.170 -5.046 -37.544 1.00 84.56 200 LYS A CA 1
ATOM 1562 C C . LYS A 1 200 ? 25.793 -4.107 -38.568 1.00 84.56 200 LYS A C 1
ATOM 1564 O O . LYS A 1 200 ? 25.600 -4.323 -39.759 1.00 84.56 200 LYS A O 1
ATOM 1569 N N . LEU A 1 201 ? 26.553 -3.107 -38.131 1.00 85.25 201 LEU A N 1
ATOM 1570 C CA . LEU A 1 201 ? 27.275 -2.195 -39.008 1.00 85.25 201 LEU A CA 1
ATOM 1571 C C . LEU A 1 201 ? 28.355 -2.947 -39.783 1.00 85.25 201 LEU A C 1
ATOM 1573 O O . LEU A 1 201 ? 28.393 -2.815 -41.000 1.00 85.25 201 LEU A O 1
ATOM 1577 N N . LYS A 1 202 ? 29.151 -3.805 -39.133 1.00 81.75 202 LYS A N 1
ATOM 1578 C CA . LYS A 1 202 ? 30.114 -4.689 -39.814 1.00 81.75 202 LYS A CA 1
ATOM 1579 C C . LYS A 1 202 ? 29.427 -5.612 -40.822 1.00 81.75 202 LYS A C 1
ATOM 1581 O O . LYS A 1 202 ? 29.819 -5.634 -41.980 1.00 81.75 202 LYS A O 1
ATOM 1586 N N . ALA A 1 203 ? 28.346 -6.286 -40.431 1.00 75.12 203 ALA A N 1
ATOM 1587 C CA . ALA A 1 203 ? 27.576 -7.126 -41.348 1.00 75.12 203 ALA A CA 1
ATOM 1588 C C . ALA A 1 203 ? 26.983 -6.320 -42.521 1.00 75.12 203 ALA A C 1
ATOM 1590 O O . ALA A 1 203 ? 26.905 -6.810 -43.646 1.00 75.12 203 ALA A O 1
ATOM 1591 N N . SER A 1 204 ? 26.598 -5.062 -42.282 1.00 66.88 204 SER A N 1
ATOM 1592 C CA . SER A 1 204 ? 26.131 -4.149 -43.329 1.00 66.88 204 SER A CA 1
ATOM 1593 C C . SER A 1 204 ? 27.256 -3.579 -44.197 1.00 66.88 204 SER A C 1
ATOM 1595 O O . SER A 1 204 ? 26.983 -3.114 -45.294 1.00 66.88 204 SER A O 1
ATOM 1597 N N . VAL A 1 205 ? 28.519 -3.619 -43.761 1.00 65.06 205 VAL A N 1
ATOM 1598 C CA . VAL A 1 205 ? 29.664 -3.323 -44.638 1.00 65.06 205 VAL A CA 1
ATOM 1599 C C . VAL A 1 205 ? 29.817 -4.441 -45.671 1.00 65.06 205 VAL A C 1
ATOM 1601 O O . VAL A 1 205 ? 30.015 -4.148 -46.848 1.00 65.06 205 VAL A O 1
ATOM 1604 N N . ASP A 1 206 ? 29.634 -5.697 -45.257 1.00 63.53 206 ASP A N 1
ATOM 1605 C CA . ASP A 1 206 ? 29.675 -6.859 -46.157 1.00 63.53 206 ASP A CA 1
ATOM 1606 C C . ASP A 1 206 ? 28.413 -6.971 -47.036 1.00 63.53 206 ASP A C 1
ATOM 1608 O O . ASP A 1 206 ? 28.459 -7.488 -48.152 1.00 63.53 206 ASP A O 1
ATOM 1612 N N . THR A 1 207 ? 27.279 -6.449 -46.557 1.00 58.59 207 THR A N 1
ATOM 1613 C CA . THR A 1 207 ? 26.009 -6.369 -47.296 1.00 58.59 207 THR A CA 1
ATOM 1614 C C . THR A 1 207 ? 25.365 -4.989 -47.120 1.00 58.59 207 THR A C 1
ATOM 1616 O O . THR A 1 207 ? 24.481 -4.822 -46.274 1.00 58.59 207 THR A O 1
ATOM 1619 N N . PRO A 1 208 ? 25.790 -3.968 -47.894 1.00 57.81 208 PRO A N 1
ATOM 1620 C CA . PRO A 1 208 ? 25.245 -2.621 -47.764 1.00 57.81 208 PRO A CA 1
ATOM 1621 C C . PRO A 1 208 ? 23.736 -2.628 -47.978 1.00 57.81 208 PRO A C 1
ATOM 1623 O O . PRO A 1 208 ? 23.216 -3.321 -48.854 1.00 57.81 208 PRO A O 1
ATOM 1626 N N . LEU A 1 209 ? 23.019 -1.845 -47.170 1.00 52.34 209 LEU A N 1
ATOM 1627 C CA . LEU A 1 209 ? 21.584 -1.631 -47.333 1.00 52.34 209 LEU A CA 1
ATOM 1628 C C . LEU A 1 209 ? 21.368 -0.988 -48.716 1.00 52.34 209 LEU A C 1
ATOM 1630 O O . LEU A 1 209 ? 21.656 0.190 -48.915 1.00 52.34 209 LEU A O 1
ATOM 1634 N N . GLY A 1 210 ? 20.969 -1.806 -49.692 1.00 51.25 210 GLY A N 1
ATOM 1635 C CA . GLY A 1 210 ? 21.111 -1.495 -51.120 1.00 51.25 210 GLY A CA 1
ATOM 1636 C C . GLY A 1 210 ? 21.940 -2.508 -51.920 1.00 51.25 210 GLY A C 1
ATOM 1637 O O . GLY A 1 210 ? 22.410 -2.156 -52.998 1.00 51.25 210 GLY A O 1
ATOM 1638 N N . ALA A 1 211 ? 22.104 -3.746 -51.433 1.00 44.16 211 ALA A N 1
ATOM 1639 C CA . ALA A 1 211 ? 22.813 -4.882 -52.046 1.00 44.16 211 ALA A CA 1
ATOM 1640 C C . ALA A 1 211 ? 22.267 -5.367 -53.417 1.00 44.16 211 ALA A C 1
ATOM 1642 O O . ALA A 1 211 ? 22.281 -6.553 -53.725 1.00 44.16 211 ALA A O 1
ATOM 1643 N N . GLY A 1 212 ? 21.799 -4.445 -54.258 1.00 44.06 212 GLY A N 1
ATOM 1644 C CA . GLY A 1 212 ? 21.930 -4.507 -55.714 1.00 44.06 212 GLY A CA 1
ATOM 1645 C C . GLY A 1 212 ? 23.102 -3.663 -56.248 1.00 44.06 212 GLY A C 1
ATOM 1646 O O . GLY A 1 212 ? 23.319 -3.639 -57.453 1.00 44.06 212 GLY A O 1
ATOM 1647 N N . ALA A 1 213 ? 23.862 -2.970 -55.391 1.00 49.88 213 ALA A N 1
ATOM 1648 C CA . ALA A 1 213 ? 25.052 -2.217 -55.778 1.00 49.88 213 ALA A CA 1
ATOM 1649 C C . ALA A 1 213 ? 26.287 -2.743 -55.033 1.00 49.88 213 ALA A C 1
ATOM 1651 O O . ALA A 1 213 ? 26.541 -2.402 -53.880 1.00 49.88 213 ALA A O 1
ATOM 1652 N N . THR A 1 214 ? 27.055 -3.590 -55.714 1.00 45.25 214 THR A N 1
ATOM 1653 C CA . THR A 1 214 ? 28.386 -4.050 -55.304 1.00 45.25 214 THR A CA 1
ATOM 1654 C C . THR A 1 214 ? 29.324 -2.867 -55.024 1.00 45.25 214 THR A C 1
ATOM 1656 O O . THR A 1 214 ? 29.564 -2.072 -55.938 1.00 45.25 214 THR A O 1
ATOM 1659 N N . PRO A 1 215 ? 29.911 -2.746 -53.819 1.00 51.81 215 PRO A N 1
ATOM 1660 C CA . PRO A 1 215 ? 31.018 -1.836 -53.571 1.00 51.81 215 PRO A CA 1
ATOM 1661 C C . PRO A 1 215 ? 32.326 -2.534 -53.974 1.00 51.81 215 PRO A C 1
ATOM 1663 O O . PRO A 1 215 ? 32.634 -3.613 -53.477 1.00 51.81 215 PRO A O 1
ATOM 1666 N N . GLY A 1 216 ? 33.106 -1.933 -54.877 1.00 53.81 216 GLY A N 1
ATOM 1667 C CA . GLY A 1 216 ? 34.515 -2.322 -55.047 1.00 53.81 216 GLY A CA 1
ATOM 1668 C C . GLY A 1 216 ? 35.048 -2.500 -56.466 1.00 53.81 216 GLY A C 1
ATOM 1669 O O . GLY A 1 216 ? 36.235 -2.779 -56.614 1.00 53.81 216 GLY A O 1
ATOM 1670 N N . LYS A 1 217 ? 34.251 -2.289 -57.517 1.00 55.44 217 LYS A N 1
ATOM 1671 C CA . LYS A 1 217 ? 34.794 -2.086 -58.868 1.00 55.44 217 LYS A CA 1
ATOM 1672 C C . LYS A 1 217 ? 34.247 -0.779 -59.435 1.00 55.44 217 LYS A C 1
ATOM 1674 O O . LYS A 1 217 ? 33.029 -0.607 -59.382 1.00 55.44 217 LYS A O 1
ATOM 1679 N N . PRO A 1 218 ? 35.089 0.135 -59.955 1.00 59.53 218 PRO A N 1
ATOM 1680 C CA . PRO A 1 218 ? 34.584 1.221 -60.783 1.00 59.53 218 PRO A CA 1
ATOM 1681 C C . PRO A 1 218 ? 33.781 0.580 -61.916 1.00 59.53 218 PRO A C 1
ATOM 1683 O O . PRO A 1 218 ? 34.290 -0.258 -62.661 1.00 59.53 218 PRO A O 1
ATOM 1686 N N . VAL A 1 219 ? 32.487 0.878 -61.943 1.00 64.19 219 VAL A N 1
ATOM 1687 C CA . VAL A 1 219 ? 31.568 0.370 -62.955 1.00 64.19 219 VAL A CA 1
ATOM 1688 C C . VAL A 1 219 ? 31.858 1.161 -64.218 1.00 64.19 219 VAL A C 1
ATOM 1690 O O . VAL A 1 219 ? 31.626 2.359 -64.239 1.00 64.19 219 VAL A O 1
ATOM 1693 N N . ASP A 1 220 ? 32.404 0.530 -65.250 1.00 72.44 220 ASP A N 1
ATOM 1694 C CA . ASP A 1 220 ? 32.655 1.209 -66.518 1.00 72.44 220 ASP A CA 1
ATOM 1695 C C . ASP A 1 220 ? 31.340 1.315 -67.304 1.00 72.44 220 ASP A C 1
ATOM 1697 O O . ASP A 1 220 ? 30.827 0.316 -67.816 1.00 72.44 220 ASP A O 1
ATOM 1701 N N . ILE A 1 221 ? 30.776 2.523 -67.394 1.00 75.31 221 ILE A N 1
ATOM 1702 C CA . ILE A 1 221 ? 29.499 2.765 -68.087 1.00 75.31 221 ILE A CA 1
ATOM 1703 C C . ILE A 1 221 ? 29.589 2.401 -69.574 1.00 75.31 221 ILE A C 1
ATOM 1705 O O . ILE A 1 221 ? 28.571 2.036 -70.155 1.00 75.31 221 ILE A O 1
ATOM 1709 N N . SER A 1 222 ? 30.779 2.429 -70.189 1.00 75.81 222 SER A N 1
ATOM 1710 C CA . SER A 1 222 ? 30.945 2.057 -71.603 1.00 75.81 222 SER A CA 1
ATOM 1711 C C . SER A 1 222 ? 30.692 0.570 -71.872 1.00 75.81 222 SER A C 1
ATOM 1713 O O . SER A 1 222 ? 30.422 0.181 -73.008 1.00 75.81 222 SER A O 1
ATOM 1715 N N . THR A 1 223 ? 30.742 -0.255 -70.823 1.00 80.56 223 THR A N 1
ATOM 1716 C CA . THR A 1 223 ? 30.499 -1.702 -70.896 1.00 80.56 223 THR A CA 1
ATOM 1717 C C . THR A 1 223 ? 29.057 -2.095 -70.582 1.00 80.56 223 THR A C 1
ATOM 1719 O O . THR A 1 223 ? 28.671 -3.233 -70.842 1.00 80.56 223 THR A O 1
ATOM 1722 N N . LEU A 1 224 ? 28.257 -1.168 -70.043 1.00 77.75 224 LEU A N 1
ATOM 1723 C CA . LEU A 1 224 ? 26.860 -1.404 -69.692 1.00 77.75 224 LEU A CA 1
ATOM 1724 C C . LEU A 1 224 ? 25.934 -1.111 -70.871 1.00 77.75 224 LEU A C 1
ATOM 1726 O O . LEU A 1 224 ? 26.154 -0.193 -71.663 1.00 77.75 224 LEU A O 1
ATOM 1730 N N . THR A 1 225 ? 24.836 -1.853 -70.948 1.00 86.69 225 THR A N 1
ATOM 1731 C CA . THR A 1 225 ? 23.744 -1.507 -71.857 1.00 86.69 225 THR A CA 1
ATOM 1732 C C . THR A 1 225 ? 23.019 -0.243 -71.378 1.00 86.69 225 THR A C 1
ATOM 1734 O O . THR A 1 225 ? 23.069 0.142 -70.207 1.00 86.69 225 THR A O 1
ATOM 1737 N N . TYR A 1 226 ? 22.301 0.419 -72.290 1.00 82.31 226 TYR A N 1
ATOM 1738 C CA . TYR A 1 226 ? 21.548 1.639 -71.979 1.00 82.31 226 TYR A CA 1
ATOM 1739 C C . TYR A 1 226 ? 20.532 1.444 -70.836 1.00 82.31 226 TYR A C 1
ATOM 1741 O O . TYR A 1 226 ? 20.371 2.321 -69.984 1.00 82.31 226 TYR A O 1
ATOM 1749 N N . GLU A 1 227 ? 19.872 0.285 -70.788 1.00 85.38 227 GLU A N 1
ATOM 1750 C CA . GLU A 1 227 ? 18.895 -0.039 -69.745 1.00 85.38 227 GLU A CA 1
ATOM 1751 C C . GLU A 1 227 ? 19.562 -0.242 -68.379 1.00 85.38 227 GLU A C 1
ATOM 1753 O O . GLU A 1 227 ? 19.064 0.253 -67.366 1.00 85.38 227 GLU A O 1
ATOM 1758 N N . GLU A 1 228 ? 20.729 -0.887 -68.353 1.00 83.00 228 GLU A N 1
ATOM 1759 C CA . GLU A 1 228 ? 21.519 -1.094 -67.138 1.00 83.00 228 GLU A CA 1
ATOM 1760 C C . GLU A 1 228 ? 22.092 0.223 -66.602 1.00 83.00 228 GLU A C 1
ATOM 1762 O O . GLU A 1 228 ? 22.042 0.477 -65.397 1.00 83.00 228 GLU A O 1
ATOM 1767 N N . ALA A 1 229 ? 22.554 1.115 -67.484 1.00 82.25 229 ALA A N 1
ATOM 1768 C CA . ALA A 1 229 ? 23.013 2.449 -67.103 1.00 82.25 229 ALA A CA 1
ATOM 1769 C C . ALA A 1 229 ? 21.872 3.307 -66.518 1.00 82.25 229 ALA A C 1
ATOM 1771 O O . ALA A 1 229 ? 22.055 4.008 -65.517 1.00 82.25 229 ALA A O 1
ATOM 1772 N N . LEU A 1 230 ? 20.665 3.224 -67.094 1.00 84.75 230 LEU A N 1
ATOM 1773 C CA . LEU A 1 230 ? 19.471 3.880 -66.552 1.00 84.75 230 LEU A CA 1
ATOM 1774 C C . LEU A 1 230 ? 19.046 3.299 -65.200 1.00 84.75 230 LEU A C 1
ATOM 1776 O O . LEU A 1 230 ? 18.631 4.056 -64.317 1.00 84.75 230 LEU A O 1
ATOM 1780 N N . ALA A 1 231 ? 19.132 1.980 -65.031 1.00 85.94 231 ALA A N 1
ATOM 1781 C CA . ALA A 1 231 ? 18.851 1.323 -63.762 1.00 85.94 231 ALA A CA 1
ATOM 1782 C C . ALA A 1 231 ? 19.846 1.773 -62.685 1.00 85.94 231 ALA A C 1
ATOM 1784 O O . ALA A 1 231 ? 19.410 2.187 -61.612 1.00 85.94 231 ALA A O 1
ATOM 1785 N N . LEU A 1 232 ? 21.147 1.814 -63.000 1.00 81.56 232 LEU A N 1
ATOM 1786 C CA . LEU A 1 232 ? 22.201 2.301 -62.105 1.00 81.56 232 LEU A CA 1
ATOM 1787 C C . LEU A 1 232 ? 21.947 3.750 -61.667 1.00 81.56 232 LEU A C 1
ATOM 1789 O O . LEU A 1 232 ? 22.034 4.063 -60.483 1.00 81.56 232 LEU A O 1
ATOM 1793 N N . LYS A 1 233 ? 21.548 4.627 -62.595 1.00 84.50 233 LYS A N 1
ATOM 1794 C CA . LYS A 1 233 ? 21.191 6.020 -62.283 1.00 84.50 233 LYS A CA 1
ATOM 1795 C C . LYS A 1 233 ? 20.007 6.130 -61.312 1.00 84.50 233 LYS A C 1
ATOM 1797 O O . LYS A 1 233 ? 19.965 7.060 -60.510 1.00 84.50 233 LYS A O 1
ATOM 1802 N N . LYS A 1 234 ? 19.041 5.206 -61.382 1.00 84.75 234 LYS A N 1
ATOM 1803 C CA . LYS A 1 234 ? 17.857 5.181 -60.503 1.00 84.75 234 LYS A CA 1
ATOM 1804 C C . LYS A 1 234 ? 18.146 4.560 -59.135 1.00 84.75 234 LYS A C 1
ATOM 1806 O O . LYS A 1 234 ? 17.625 5.051 -58.139 1.00 84.75 234 LYS A O 1
ATOM 1811 N N . THR A 1 235 ? 18.933 3.487 -59.080 1.00 83.69 235 THR A N 1
ATOM 1812 C CA . THR A 1 235 ? 19.179 2.711 -57.852 1.00 83.69 235 THR A CA 1
ATOM 1813 C C . THR A 1 235 ? 20.387 3.213 -57.063 1.00 83.69 235 THR A C 1
ATOM 1815 O O . THR A 1 235 ? 20.376 3.151 -55.835 1.00 83.69 235 THR A O 1
ATOM 1818 N N . ASN A 1 236 ? 21.410 3.746 -57.739 1.00 80.31 236 ASN A N 1
ATOM 1819 C CA . ASN A 1 236 ? 22.613 4.301 -57.125 1.00 80.31 236 ASN A CA 1
ATOM 1820 C C . ASN A 1 236 ? 23.158 5.510 -57.926 1.00 80.31 236 ASN A C 1
ATOM 1822 O O . ASN A 1 236 ? 24.143 5.386 -58.663 1.00 80.31 236 ASN A O 1
ATOM 1826 N N . PRO A 1 237 ? 22.560 6.708 -57.767 1.00 80.94 237 PRO A N 1
ATOM 1827 C CA . PRO A 1 237 ? 22.957 7.899 -58.524 1.00 80.94 237 PRO A CA 1
ATOM 1828 C C . PRO A 1 237 ? 24.414 8.316 -58.272 1.00 80.94 237 PRO A C 1
ATOM 1830 O O . PRO A 1 237 ? 25.087 8.779 -59.188 1.00 80.94 237 PRO A O 1
ATOM 1833 N N . LYS A 1 238 ? 24.939 8.086 -57.060 1.00 79.94 238 LYS A N 1
ATOM 1834 C CA . LYS A 1 238 ? 26.334 8.402 -56.718 1.00 79.94 238 LYS A CA 1
ATOM 1835 C C . LYS A 1 238 ? 27.332 7.542 -57.496 1.00 79.94 238 LYS A C 1
ATOM 1837 O O . LYS A 1 238 ? 28.356 8.058 -57.930 1.00 79.94 238 LYS A O 1
ATOM 1842 N N . ALA A 1 239 ? 27.043 6.252 -57.682 1.00 77.31 239 ALA A N 1
ATOM 1843 C CA . ALA A 1 239 ? 27.897 5.368 -58.475 1.00 77.31 239 ALA A CA 1
ATOM 1844 C C . ALA A 1 239 ? 27.870 5.729 -59.970 1.00 77.31 239 ALA A C 1
ATOM 1846 O O . ALA A 1 239 ? 28.917 5.713 -60.612 1.00 77.31 239 ALA A O 1
ATOM 1847 N N . TYR A 1 240 ? 26.705 6.118 -60.507 1.00 80.12 240 TYR A N 1
ATOM 1848 C CA . TYR A 1 240 ? 26.584 6.603 -61.888 1.00 80.12 240 TYR A CA 1
ATOM 1849 C C . TYR A 1 240 ? 27.437 7.860 -62.123 1.00 80.12 240 TYR A C 1
ATOM 1851 O O . TYR A 1 240 ? 28.228 7.901 -63.059 1.00 80.12 240 TYR A O 1
ATOM 1859 N N . GLU A 1 241 ? 27.347 8.860 -61.240 1.00 82.75 241 GLU A N 1
ATOM 1860 C CA . GLU A 1 241 ? 28.144 10.091 -61.351 1.00 82.75 241 GLU A CA 1
ATOM 1861 C C . GLU A 1 241 ? 29.655 9.837 -61.294 1.00 82.75 241 GLU A C 1
ATOM 1863 O O . GLU A 1 241 ? 30.416 10.470 -62.026 1.00 82.75 241 GLU A O 1
ATOM 1868 N N . GLN A 1 242 ? 30.097 8.912 -60.435 1.00 79.12 242 GLN A N 1
ATOM 1869 C CA . GLN A 1 242 ? 31.510 8.539 -60.318 1.00 79.12 242 GLN A CA 1
ATOM 1870 C C . GLN A 1 242 ? 32.050 7.860 -61.573 1.00 79.12 242 GLN A C 1
ATOM 1872 O O . GLN A 1 242 ? 33.222 8.030 -61.883 1.00 79.12 242 GLN A O 1
ATOM 1877 N N . ALA A 1 243 ? 31.210 7.116 -62.284 1.00 75.62 243 ALA A N 1
ATOM 1878 C CA . ALA A 1 243 ? 31.603 6.399 -63.485 1.00 75.62 243 ALA A CA 1
ATOM 1879 C C . ALA A 1 243 ? 31.473 7.224 -64.780 1.00 75.62 243 ALA A C 1
ATOM 1881 O O . ALA A 1 243 ? 32.011 6.831 -65.810 1.00 75.62 243 ALA A O 1
ATOM 1882 N N . THR A 1 244 ? 30.767 8.362 -64.743 1.00 78.62 244 THR A N 1
ATOM 1883 C CA . THR A 1 244 ? 30.705 9.331 -65.858 1.00 78.62 244 THR A CA 1
ATOM 1884 C C . THR A 1 244 ? 31.813 10.390 -65.843 1.00 78.62 244 THR A C 1
ATOM 1886 O O . THR A 1 244 ? 31.889 11.180 -66.784 1.00 78.62 244 THR A O 1
ATOM 1889 N N . LYS A 1 245 ? 32.599 10.474 -64.765 1.00 72.38 245 LYS A N 1
ATOM 1890 C CA . LYS A 1 245 ? 33.721 11.416 -64.631 1.00 72.38 245 LYS A CA 1
ATOM 1891 C C . LYS A 1 245 ? 34.986 10.855 -65.256 1.00 72.38 245 LYS A C 1
ATOM 1893 O O . LYS A 1 245 ? 35.712 11.670 -65.863 1.00 72.38 245 LYS A O 1
#

Sequence (245 aa):
MSKRDDTKSFGSASIEPLKKQLERINNMKIATLCGNSLLKLNLQQFAEGQEGGEGGAGTGQETPPEFNADNLTDEQVAAIKEKFGLKDDTDVDSIVKSKRSRWQKELEEEKNEAARLAKLSEEERQQALIQKEKDDFEQEKAAFRQEQLLVEKGKQLQEIGIPSAFAARIQGNTAEEAIKDVKSFKAEWDKAVEAAVNEKLKASVDTPLGAGATPGKPVDISTLTYEEALALKKTNPKAYEQATK

Radius of gyration: 56.34 Å; chains: 1; bounding box: 114×87×153 Å